Protein AF-A0A350BKG2-F1 (afdb_monomer_lite)

Structure (mmCIF, N/CA/C/O backbone):
data_AF-A0A350BKG2-F1
#
_entry.id   AF-A0A350BKG2-F1
#
loop_
_atom_site.group_PDB
_atom_site.id
_atom_site.type_symbol
_atom_site.label_atom_id
_atom_site.label_alt_id
_atom_site.label_comp_id
_atom_site.label_asym_id
_atom_site.label_entity_id
_atom_site.label_seq_id
_atom_site.pdbx_PDB_ins_code
_atom_site.Cartn_x
_atom_site.Cartn_y
_atom_site.Cartn_z
_atom_site.occupancy
_atom_site.B_iso_or_equiv
_atom_site.auth_seq_id
_atom_site.auth_comp_id
_atom_site.auth_asym_id
_atom_site.auth_atom_id
_atom_site.pdbx_PDB_model_num
ATOM 1 N N . MET A 1 1 ? -11.534 1.589 -16.540 1.00 66.06 1 MET A N 1
ATOM 2 C CA . MET A 1 1 ? -11.229 0.324 -17.250 1.00 66.06 1 MET A CA 1
ATOM 3 C C . MET A 1 1 ? -12.088 0.238 -18.499 1.00 66.06 1 MET A C 1
ATOM 5 O O . MET A 1 1 ? -13.299 0.325 -18.357 1.00 66.06 1 MET A O 1
ATOM 9 N N . GLU A 1 2 ? -11.493 0.145 -19.689 1.00 63.84 2 GLU A N 1
ATOM 10 C CA . GLU A 1 2 ? -12.223 -0.097 -20.944 1.00 63.84 2 GLU A CA 1
ATOM 11 C C . GLU A 1 2 ? -12.378 -1.603 -21.157 1.00 63.84 2 GLU A C 1
ATOM 13 O O . GLU A 1 2 ? -11.414 -2.336 -20.964 1.00 63.84 2 GLU A O 1
ATOM 18 N N . TRP A 1 3 ? -13.578 -2.064 -21.507 1.00 62.41 3 TRP A N 1
ATOM 19 C CA . TRP A 1 3 ? -13.847 -3.490 -21.694 1.00 62.41 3 TRP A CA 1
ATOM 20 C C . TRP A 1 3 ? -14.857 -3.728 -22.828 1.00 62.41 3 TRP A C 1
ATOM 22 O O . TRP A 1 3 ? -15.794 -2.959 -22.987 1.00 62.41 3 TRP A O 1
ATOM 32 N N . PRO A 1 4 ? -14.704 -4.751 -23.675 1.00 66.25 4 PRO A N 1
ATOM 33 C CA . PRO A 1 4 ? -13.412 -5.270 -24.120 1.00 66.25 4 PRO A CA 1
ATOM 34 C C . PRO A 1 4 ? -12.484 -4.133 -24.588 1.00 66.25 4 PRO A C 1
ATOM 36 O O . PRO A 1 4 ? -12.965 -3.063 -24.968 1.00 66.25 4 PRO A O 1
ATOM 39 N N . ILE A 1 5 ? -11.168 -4.354 -24.594 1.00 60.28 5 ILE A N 1
ATOM 40 C CA . ILE A 1 5 ? -10.201 -3.381 -25.133 1.00 60.28 5 ILE A CA 1
ATOM 41 C C . ILE A 1 5 ? -10.578 -2.988 -26.576 1.00 60.28 5 ILE A C 1
ATOM 43 O O . ILE A 1 5 ? -10.807 -3.847 -27.430 1.00 60.28 5 ILE A O 1
ATOM 47 N N . GLY A 1 6 ? -10.635 -1.684 -26.862 1.00 64.44 6 GLY A N 1
ATOM 48 C CA . GLY A 1 6 ? -10.991 -1.132 -28.172 1.00 64.44 6 GLY A CA 1
ATOM 49 C C . GLY A 1 6 ? -12.495 -0.923 -28.393 1.00 64.44 6 GLY A C 1
ATOM 50 O O . GLY A 1 6 ? -12.890 -0.500 -29.481 1.00 64.44 6 GLY A O 1
ATOM 51 N N . SER A 1 7 ? -13.341 -1.206 -27.396 1.00 78.69 7 SER A N 1
ATOM 52 C CA . SER A 1 7 ? -14.786 -0.951 -27.456 1.00 78.69 7 SER A CA 1
ATOM 53 C C . SER A 1 7 ? -15.149 0.532 -27.327 1.00 78.69 7 SER A C 1
ATOM 55 O O . SER A 1 7 ? -16.249 0.935 -27.710 1.00 78.69 7 SER A O 1
ATOM 57 N N . GLY A 1 8 ? -14.253 1.345 -26.765 1.00 78.69 8 GLY A N 1
ATOM 58 C CA . GLY A 1 8 ? -14.514 2.725 -26.366 1.00 78.69 8 GLY A CA 1
ATOM 59 C C . GLY A 1 8 ? -15.444 2.862 -25.155 1.00 78.69 8 GLY A C 1
ATOM 60 O O . GLY A 1 8 ? -15.894 3.969 -24.860 1.00 78.69 8 GLY A O 1
ATOM 61 N N . VAL A 1 9 ? -15.767 1.767 -24.457 1.00 74.31 9 VAL A N 1
ATOM 62 C CA . VAL A 1 9 ? -16.702 1.763 -23.325 1.00 74.31 9 VAL A CA 1
ATOM 63 C C . VAL A 1 9 ? -15.960 1.462 -22.023 1.00 74.31 9 VAL A C 1
ATOM 65 O O . VAL A 1 9 ? -15.337 0.414 -21.869 1.00 74.31 9 VAL A O 1
ATOM 68 N N . LEU A 1 10 ? -16.061 2.385 -21.062 1.00 74.69 10 LEU A N 1
ATOM 69 C CA . LEU A 1 10 ? -15.484 2.249 -19.725 1.00 74.69 10 LEU A CA 1
ATOM 70 C C . LEU A 1 10 ? -16.462 1.523 -18.784 1.00 74.69 10 LEU A C 1
ATOM 72 O O . LEU A 1 10 ? -17.559 2.016 -18.540 1.00 74.69 10 LEU A O 1
ATOM 76 N N . TYR A 1 11 ? -16.054 0.381 -18.228 1.00 70.19 11 TYR A N 1
ATOM 77 C CA . TYR A 1 11 ? -16.861 -0.472 -17.338 1.00 70.19 11 TYR A CA 1
ATOM 78 C C . TYR A 1 11 ? -16.508 -0.351 -15.850 1.00 70.19 11 TYR A C 1
ATOM 80 O O . TYR A 1 11 ? -17.186 -0.931 -15.008 1.00 70.19 11 TYR A O 1
ATOM 88 N N . GLY A 1 12 ? -15.475 0.416 -15.504 1.00 70.12 12 GLY A N 1
ATOM 89 C CA . GLY A 1 12 ? -15.058 0.616 -14.117 1.00 70.12 12 GLY A CA 1
ATOM 90 C C . GLY A 1 12 ? -14.517 2.019 -13.907 1.00 70.12 12 GLY A C 1
ATOM 91 O O . GLY A 1 12 ? -13.646 2.455 -14.672 1.00 70.12 12 GLY A O 1
ATOM 92 N N . PHE A 1 13 ? -15.049 2.700 -12.893 1.00 72.88 13 PHE A N 1
ATOM 93 C CA . PHE A 1 13 ? -14.591 4.008 -12.428 1.00 72.88 13 PHE A CA 1
ATOM 94 C C . PHE A 1 13 ? -13.882 3.864 -11.079 1.00 72.88 13 PHE A C 1
ATOM 96 O O . PHE A 1 13 ? -12.695 4.154 -10.992 1.00 72.88 13 PHE A O 1
ATOM 103 N N . GLU A 1 14 ? -14.567 3.320 -10.068 1.00 80.12 14 GLU A N 1
ATOM 104 C CA . GLU A 1 14 ? -14.041 3.180 -8.706 1.00 80.12 14 GLU A CA 1
ATOM 105 C C . GLU A 1 14 ? -14.420 1.821 -8.104 1.00 80.12 14 GLU A C 1
ATOM 107 O O . GLU A 1 14 ? -15.552 1.357 -8.248 1.00 80.12 14 GLU A O 1
ATOM 112 N N . TYR A 1 15 ? -13.464 1.205 -7.408 1.00 82.00 15 TYR A N 1
ATOM 113 C CA . TYR A 1 15 ? -13.661 0.003 -6.600 1.00 82.00 15 TYR A CA 1
ATOM 114 C C . TYR A 1 15 ? -13.228 0.330 -5.176 1.00 82.00 15 TYR A C 1
ATOM 116 O O . TYR A 1 15 ? -12.084 0.725 -4.957 1.00 82.00 15 TYR A O 1
ATOM 124 N N . ILE A 1 16 ? -14.144 0.194 -4.222 1.00 85.81 16 ILE A N 1
ATOM 125 C CA . ILE A 1 16 ? -13.910 0.564 -2.825 1.00 85.81 16 ILE A CA 1
ATOM 126 C C . ILE A 1 16 ? -13.854 -0.714 -2.003 1.00 85.81 16 ILE A C 1
ATOM 128 O O . ILE A 1 16 ? -14.761 -1.546 -2.075 1.00 85.81 16 ILE A O 1
ATOM 132 N N . TYR A 1 17 ? -12.792 -0.852 -1.218 1.00 91.19 17 TYR A N 1
ATOM 133 C CA . TYR A 1 17 ? -12.644 -1.926 -0.251 1.00 91.19 17 TYR A CA 1
ATOM 134 C C . TYR A 1 17 ? -12.965 -1.411 1.150 1.00 91.19 17 TYR A C 1
ATOM 136 O O . TYR A 1 17 ? -12.469 -0.357 1.553 1.00 91.19 17 TYR A O 1
ATOM 144 N N . TRP A 1 18 ? -13.772 -2.164 1.889 1.00 93.69 18 TRP A N 1
ATOM 145 C CA . TRP A 1 18 ? -14.120 -1.854 3.269 1.00 93.69 18 TRP A CA 1
ATOM 146 C C . TRP A 1 18 ? -14.022 -3.100 4.144 1.00 93.69 18 TRP A C 1
ATOM 148 O O . TRP A 1 18 ? -14.261 -4.218 3.683 1.00 93.69 18 TRP A O 1
ATOM 158 N N . VAL A 1 19 ? -13.689 -2.894 5.415 1.00 96.31 19 VAL A N 1
ATOM 159 C CA . VAL A 1 19 ? -13.731 -3.918 6.464 1.00 96.31 19 VAL A CA 1
ATOM 160 C C . VAL A 1 19 ? -14.580 -3.381 7.606 1.00 96.31 19 VAL A C 1
ATOM 162 O O . VAL A 1 19 ? -14.429 -2.226 7.989 1.00 96.31 19 VAL A O 1
ATOM 165 N N . ALA A 1 20 ? -15.479 -4.207 8.139 1.00 95.06 20 ALA A N 1
ATOM 166 C CA . ALA A 1 20 ? -16.263 -3.873 9.322 1.00 95.06 20 ALA A CA 1
ATOM 167 C C . ALA A 1 20 ? -15.838 -4.741 10.510 1.00 95.06 20 ALA A C 1
ATOM 169 O O . ALA A 1 20 ? -15.660 -5.952 10.367 1.00 95.06 20 ALA A O 1
ATOM 170 N N . SER A 1 21 ? -15.738 -4.113 11.675 1.00 94.94 21 SER A N 1
ATOM 171 C CA . SER A 1 21 ? -15.343 -4.722 12.942 1.00 94.94 21 SER A CA 1
ATOM 172 C C . SER A 1 21 ? -16.403 -4.440 14.002 1.00 94.94 21 SER A C 1
ATOM 174 O O . SER A 1 21 ? -16.913 -3.325 14.084 1.00 94.94 21 SER A O 1
ATOM 176 N N . GLU A 1 22 ? -16.720 -5.428 14.836 1.00 96.31 22 GLU A N 1
ATOM 177 C CA . GLU A 1 22 ? -17.526 -5.249 16.049 1.00 96.31 22 GLU A CA 1
ATOM 178 C C . GLU A 1 22 ? -16.581 -5.257 17.252 1.00 96.31 22 GLU A C 1
ATOM 180 O O . GLU A 1 22 ? -15.798 -6.194 17.421 1.00 96.31 22 GLU A O 1
ATOM 185 N N . VAL A 1 23 ? -16.629 -4.210 18.075 1.00 94.75 23 VAL A N 1
ATOM 186 C CA . VAL A 1 23 ? -15.786 -4.087 19.270 1.00 94.75 23 VAL A CA 1
ATOM 187 C C . VAL A 1 23 ? -16.624 -3.696 20.481 1.00 94.75 23 VAL A C 1
ATOM 189 O O . VAL A 1 23 ? -17.635 -2.999 20.369 1.00 94.75 23 VAL A O 1
ATOM 192 N N . VAL A 1 24 ? -16.194 -4.151 21.657 1.00 94.31 24 VAL A N 1
ATOM 193 C CA . VAL A 1 24 ? -16.812 -3.808 22.940 1.00 94.31 24 VAL A CA 1
ATOM 194 C C . VAL A 1 24 ? -15.937 -2.773 23.632 1.00 94.31 24 VAL A C 1
ATOM 196 O O . VAL A 1 24 ? -14.745 -2.998 23.837 1.00 94.31 24 VAL A O 1
ATOM 199 N N . LEU A 1 25 ? -16.531 -1.634 23.966 1.00 92.06 25 LEU A N 1
ATOM 200 C CA . LEU A 1 25 ? -15.877 -0.541 24.671 1.00 92.06 25 LEU A CA 1
ATOM 201 C C . LEU A 1 25 ? -15.718 -0.853 26.167 1.00 92.06 25 LEU A C 1
ATOM 203 O O . LEU A 1 25 ? -16.416 -1.701 26.723 1.00 92.06 25 LEU A O 1
ATOM 207 N N . ASP A 1 26 ? -14.867 -0.088 26.853 1.00 88.69 26 ASP A N 1
ATOM 208 C CA . ASP A 1 26 ? -14.623 -0.234 28.298 1.00 88.69 26 ASP A CA 1
ATOM 209 C C . ASP A 1 26 ? -15.885 -0.053 29.158 1.00 88.69 26 ASP A C 1
ATOM 211 O O . ASP A 1 26 ? -15.980 -0.579 30.268 1.00 88.69 26 ASP A O 1
ATOM 215 N N . ASN A 1 27 ? -16.872 0.694 28.656 1.00 92.00 27 ASN A N 1
ATOM 216 C CA . ASN A 1 27 ? -18.158 0.898 29.320 1.00 92.00 27 ASN A CA 1
ATOM 217 C C . ASN A 1 27 ? -19.171 -0.241 29.063 1.00 92.00 27 ASN A C 1
ATOM 219 O O . ASN A 1 27 ? -20.273 -0.197 29.608 1.00 92.00 27 ASN A O 1
ATOM 223 N N . GLY A 1 28 ? -18.802 -1.252 28.268 1.00 95.44 28 GLY A N 1
ATOM 224 C CA . GLY A 1 28 ? -19.640 -2.390 27.888 1.00 95.44 28 GLY A CA 1
ATOM 225 C C . GLY A 1 28 ? -20.492 -2.177 26.633 1.00 95.44 28 GLY A C 1
ATOM 226 O O . GLY A 1 28 ? -21.165 -3.118 26.210 1.00 95.44 28 GLY A O 1
ATOM 227 N N . ASP A 1 29 ? -20.469 -0.988 26.026 1.00 95.94 29 ASP A N 1
ATOM 228 C CA . ASP A 1 29 ? -21.201 -0.723 24.788 1.00 95.94 29 ASP A CA 1
ATOM 229 C C . ASP A 1 29 ? -20.541 -1.432 23.602 1.00 95.94 29 ASP A C 1
ATOM 231 O O . ASP A 1 29 ? -19.318 -1.519 23.499 1.00 95.94 29 ASP A O 1
ATOM 235 N N . THR A 1 30 ? -21.359 -1.920 22.673 1.00 96.81 30 THR A N 1
ATOM 236 C CA . THR A 1 30 ? -20.888 -2.475 21.400 1.00 96.81 30 THR A CA 1
ATOM 237 C C . THR A 1 30 ? -20.911 -1.394 20.330 1.00 96.81 30 THR A C 1
ATOM 239 O O . THR A 1 30 ? -21.945 -0.758 20.113 1.00 96.81 30 THR A O 1
ATOM 242 N N . VAL A 1 31 ? -19.793 -1.211 19.632 1.00 95.88 31 VAL A N 1
ATOM 243 C CA . VAL A 1 31 ? -19.692 -0.313 18.478 1.00 95.88 31 VAL A CA 1
ATOM 244 C C . VAL A 1 31 ? -19.222 -1.077 17.247 1.00 95.88 31 VAL A C 1
ATOM 246 O O . VAL A 1 31 ? -18.469 -2.045 17.343 1.00 95.88 31 VAL A O 1
ATOM 249 N N . HIS A 1 32 ? -19.691 -0.631 16.086 1.00 96.38 32 HIS A N 1
ATOM 250 C CA . HIS A 1 32 ? -19.306 -1.179 14.793 1.00 96.38 32 HIS A CA 1
ATOM 251 C C . HIS A 1 32 ? -18.445 -0.145 14.081 1.00 96.38 32 HIS A C 1
ATOM 253 O O . HIS A 1 32 ? -18.913 0.962 13.822 1.00 96.38 32 HIS A O 1
ATOM 259 N N . ILE A 1 33 ? -17.202 -0.507 13.794 1.00 95.25 33 ILE A N 1
ATOM 260 C CA . ILE A 1 33 ? -16.229 0.347 13.117 1.00 95.25 33 ILE A CA 1
ATOM 261 C C . ILE A 1 33 ? -16.145 -0.121 11.672 1.00 95.25 33 ILE A C 1
ATOM 263 O O . ILE A 1 33 ? -15.942 -1.310 11.427 1.00 95.25 33 ILE A O 1
ATOM 267 N N . ILE A 1 34 ? -16.308 0.797 10.724 1.00 93.62 34 ILE A N 1
ATOM 268 C CA . ILE A 1 34 ? -16.102 0.527 9.302 1.00 93.62 34 ILE A CA 1
ATOM 269 C C . ILE A 1 34 ? -14.850 1.283 8.875 1.00 93.62 34 ILE A C 1
ATOM 271 O O . ILE A 1 34 ? -14.761 2.493 9.049 1.00 93.62 34 ILE A O 1
ATOM 275 N N . SER A 1 35 ? -13.890 0.547 8.331 1.00 94.00 35 SER A N 1
ATOM 276 C CA . SER A 1 35 ? -12.692 1.104 7.717 1.00 94.00 35 SER A CA 1
ATOM 277 C C . SER A 1 35 ? -12.862 1.004 6.210 1.00 94.00 35 SER A C 1
ATOM 279 O O . SER A 1 35 ? -12.846 -0.088 5.636 1.00 94.00 35 SER A O 1
ATOM 281 N N . ASP A 1 36 ? -13.080 2.144 5.572 1.00 91.38 36 ASP A N 1
ATOM 282 C CA . ASP A 1 36 ? -13.176 2.304 4.129 1.00 91.38 36 ASP A CA 1
ATOM 283 C C . ASP A 1 36 ? -12.450 3.584 3.697 1.00 91.38 36 ASP A C 1
ATOM 285 O O . ASP A 1 36 ? -11.805 4.263 4.495 1.00 91.38 36 ASP A O 1
ATOM 289 N N . ARG A 1 37 ? -12.481 3.888 2.399 1.00 85.81 37 ARG A N 1
ATOM 290 C CA . ARG A 1 37 ? -12.116 5.220 1.914 1.00 85.81 37 ARG A CA 1
ATOM 291 C C . ARG A 1 37 ? -12.734 5.470 0.551 1.00 85.81 37 ARG A C 1
ATOM 293 O O . ARG A 1 37 ? -12.350 4.838 -0.433 1.00 85.81 37 ARG A O 1
ATOM 300 N N . TYR A 1 38 ? -13.640 6.441 0.487 1.00 80.38 38 TYR A N 1
ATOM 301 C CA . TYR A 1 38 ? -14.203 6.937 -0.763 1.00 80.38 38 TYR A CA 1
ATOM 302 C C . TYR A 1 38 ? -13.912 8.425 -0.965 1.00 80.38 38 TYR A C 1
ATOM 304 O O . TYR A 1 38 ? -14.272 9.256 -0.136 1.00 80.38 38 TYR A O 1
ATOM 312 N N . SER A 1 39 ? -13.282 8.787 -2.084 1.00 69.00 39 SER A N 1
ATOM 313 C CA . SER A 1 39 ? -12.896 10.174 -2.382 1.00 69.00 39 SER A CA 1
ATOM 314 C C . SER A 1 39 ? -13.926 10.955 -3.209 1.00 69.00 39 SER A C 1
ATOM 316 O O . SER A 1 39 ? -13.829 12.179 -3.280 1.00 69.00 39 SER A O 1
ATOM 318 N N . GLY A 1 40 ? -14.926 10.294 -3.807 1.00 70.62 40 GLY A N 1
ATOM 319 C CA . GLY A 1 40 ? -15.960 10.951 -4.622 1.00 70.62 40 GLY A CA 1
ATOM 320 C C . GLY A 1 40 ? -17.127 11.563 -3.829 1.00 70.62 40 GLY A C 1
ATOM 321 O O . GLY A 1 40 ? -17.994 12.219 -4.409 1.00 70.62 40 GLY A O 1
ATOM 322 N N . GLY A 1 41 ? -17.178 11.345 -2.510 1.00 72.94 41 GLY A N 1
ATOM 323 C CA . GLY A 1 41 ? -18.253 11.784 -1.617 1.00 72.94 41 GLY A CA 1
ATOM 324 C C . GLY A 1 41 ? -17.881 12.964 -0.716 1.00 72.94 41 GLY A C 1
ATOM 325 O O . GLY A 1 41 ? -16.905 13.681 -0.934 1.00 72.94 41 GLY A O 1
ATOM 326 N N . ARG A 1 42 ? -18.678 13.177 0.340 1.00 78.69 42 ARG A N 1
ATOM 327 C CA . ARG A 1 42 ? -18.246 14.049 1.441 1.00 78.69 42 ARG A CA 1
ATOM 328 C C . ARG A 1 42 ? -17.048 13.388 2.114 1.00 78.69 42 ARG A C 1
ATOM 330 O O . ARG A 1 42 ? -17.110 12.201 2.398 1.00 78.69 42 ARG A O 1
ATOM 337 N N . ALA A 1 43 ? -15.994 14.165 2.349 1.00 81.56 43 ALA A N 1
ATOM 338 C CA . ALA A 1 43 ? -14.808 13.674 3.037 1.00 81.56 43 ALA A CA 1
ATOM 339 C C . ALA A 1 43 ? -15.189 13.173 4.435 1.00 81.56 43 ALA A C 1
ATOM 341 O O . ALA A 1 43 ? -15.828 13.924 5.180 1.00 81.56 43 ALA A O 1
ATOM 342 N N . ASP A 1 44 ? -14.784 11.947 4.750 1.00 89.06 44 ASP A N 1
ATOM 343 C CA . ASP A 1 44 ? -14.931 11.362 6.075 1.00 89.06 44 ASP A CA 1
ATOM 344 C C . ASP A 1 44 ? -13.734 11.777 6.940 1.00 89.06 44 ASP A C 1
ATOM 346 O O . ASP A 1 44 ? -12.603 11.329 6.742 1.00 89.06 44 ASP A O 1
ATOM 350 N N . VAL A 1 45 ? -13.944 12.814 7.751 1.00 92.75 45 VAL A N 1
ATOM 351 C CA . VAL A 1 45 ? -12.891 13.590 8.425 1.00 92.75 45 VAL A CA 1
ATOM 352 C C . VAL A 1 45 ? -13.441 14.217 9.713 1.00 92.75 45 VAL A C 1
ATOM 354 O O . VAL A 1 45 ? -14.630 14.563 9.760 1.00 92.75 45 VAL A O 1
ATOM 357 N N . PRO A 1 46 ? -12.591 14.510 10.716 1.00 92.88 46 PRO A N 1
ATOM 358 C CA . PRO A 1 46 ? -13.004 15.263 11.892 1.00 92.88 46 PRO A CA 1
ATOM 359 C C . PRO A 1 46 ? -13.435 16.696 11.539 1.00 92.88 46 PRO A C 1
ATOM 361 O O . PRO A 1 46 ? -13.041 17.242 10.501 1.00 92.88 46 PRO A O 1
ATOM 364 N N . PRO A 1 47 ? -14.175 17.386 12.432 1.00 93.06 47 PRO A N 1
ATOM 365 C CA . PRO A 1 47 ? -14.550 18.790 12.243 1.00 93.06 47 PRO A CA 1
ATOM 366 C C . PRO A 1 47 ? -13.364 19.735 11.988 1.00 93.06 47 PRO A C 1
ATOM 368 O O . PRO A 1 47 ? -13.522 20.732 11.284 1.00 93.06 47 PRO A O 1
ATOM 371 N N . SER A 1 48 ? -12.184 19.427 12.541 1.00 94.12 48 SER A N 1
ATOM 372 C CA . SER A 1 48 ? -10.932 20.161 12.302 1.00 94.12 48 SER A CA 1
ATOM 373 C C . SER A 1 48 ? -10.358 19.944 10.899 1.00 94.12 48 SER A C 1
ATOM 375 O O . SER A 1 48 ? -9.668 20.827 10.393 1.00 94.12 48 SER A O 1
ATOM 377 N N . ARG A 1 49 ? -10.684 18.813 10.254 1.00 91.88 49 ARG A N 1
ATOM 378 C CA . ARG A 1 49 ? -10.223 18.402 8.917 1.00 91.88 49 ARG A CA 1
ATOM 379 C C . ARG A 1 49 ? -8.699 18.268 8.790 1.00 91.88 49 ARG A C 1
ATOM 381 O O . ARG A 1 49 ? -8.151 18.531 7.722 1.00 91.88 49 ARG A O 1
ATOM 388 N N . ASP A 1 50 ? -8.021 17.903 9.873 1.00 93.44 50 ASP A N 1
ATOM 389 C CA . ASP A 1 50 ? -6.560 17.738 9.924 1.00 93.44 50 ASP A CA 1
ATOM 390 C C . ASP A 1 50 ? -6.075 16.343 9.482 1.00 93.44 50 ASP A C 1
ATOM 392 O O . ASP A 1 50 ? -4.910 16.197 9.116 1.00 93.44 50 ASP A O 1
ATOM 396 N N . HIS A 1 51 ? -6.953 15.340 9.455 1.00 93.00 51 HIS A N 1
ATOM 397 C CA . HIS A 1 51 ? -6.693 13.996 8.933 1.00 93.00 51 HIS A CA 1
ATOM 398 C C . HIS A 1 51 ? -7.971 13.374 8.348 1.00 93.00 51 HIS A C 1
ATOM 400 O O . HIS A 1 51 ? -9.005 14.041 8.305 1.00 93.00 51 HIS A O 1
ATOM 406 N N . ASN A 1 52 ? -7.905 12.131 7.860 1.00 91.62 52 ASN A N 1
ATOM 407 C CA . ASN A 1 52 ? -9.077 11.398 7.369 1.00 91.62 52 ASN A CA 1
ATOM 408 C C . ASN A 1 52 ? -9.427 10.231 8.282 1.00 91.62 52 ASN A C 1
ATOM 410 O O . ASN A 1 52 ? -8.543 9.618 8.878 1.00 91.62 52 ASN A O 1
ATOM 414 N N . TRP A 1 53 ? -10.708 9.894 8.327 1.00 93.38 53 TRP A N 1
ATOM 415 C CA . TRP A 1 53 ? -11.203 8.657 8.906 1.00 93.38 53 TRP A CA 1
ATOM 416 C C . TRP A 1 53 ? -11.324 7.632 7.784 1.00 93.38 53 TRP A C 1
ATOM 418 O O . TRP A 1 53 ? -12.144 7.774 6.885 1.00 93.38 53 TRP A O 1
ATOM 428 N N . GLY A 1 54 ? -10.406 6.667 7.757 1.00 92.19 54 GLY A N 1
ATOM 429 C CA . GLY A 1 54 ? -10.376 5.649 6.713 1.00 92.19 54 GLY A CA 1
ATOM 430 C C . GLY A 1 54 ? -8.997 5.041 6.501 1.00 92.19 54 GLY A C 1
ATOM 431 O O . GLY A 1 54 ? -8.098 5.204 7.326 1.00 92.19 54 GLY A O 1
ATOM 432 N N . TRP A 1 55 ? -8.834 4.348 5.374 1.00 94.25 55 TRP A N 1
ATOM 433 C CA . TRP A 1 55 ? -7.555 3.747 4.991 1.00 94.25 55 TRP A CA 1
ATOM 434 C C . TRP A 1 55 ? -6.479 4.800 4.723 1.00 94.25 55 TRP A C 1
ATOM 436 O O . TRP A 1 55 ? -6.638 5.640 3.836 1.00 94.25 55 TRP A O 1
ATOM 446 N N . GLU A 1 56 ? -5.348 4.707 5.409 1.00 93.00 56 GLU A N 1
ATOM 447 C CA . GLU A 1 56 ? -4.152 5.503 5.153 1.00 93.00 56 GLU A CA 1
ATOM 448 C C . GLU A 1 56 ? -3.020 4.622 4.610 1.00 93.00 56 GLU A C 1
ATOM 450 O O . GLU A 1 56 ? -2.853 3.478 5.040 1.00 93.00 56 GLU A O 1
ATOM 455 N N . PRO A 1 57 ? -2.218 5.121 3.654 1.00 92.62 57 PRO A N 1
ATOM 456 C CA . PRO A 1 57 ? -1.105 4.359 3.111 1.00 92.62 57 PRO A CA 1
ATOM 457 C C . PRO A 1 57 ? -0.059 4.104 4.196 1.00 92.62 57 PRO A C 1
ATOM 459 O O . PRO A 1 57 ? 0.315 4.997 4.963 1.00 92.62 57 PRO A O 1
ATOM 462 N N . LYS A 1 58 ? 0.461 2.882 4.258 1.00 93.38 58 LYS A N 1
ATOM 463 C CA . LYS A 1 58 ? 1.535 2.538 5.181 1.00 93.38 58 LYS A CA 1
ATOM 464 C C . LYS A 1 58 ? 2.879 3.034 4.644 1.00 93.38 58 LYS A C 1
ATOM 466 O O . LYS A 1 58 ? 3.234 2.797 3.491 1.00 93.38 58 LYS A O 1
ATOM 471 N N . GLU A 1 59 ? 3.626 3.717 5.507 1.00 90.69 59 GLU A N 1
ATOM 472 C CA . GLU A 1 59 ? 4.972 4.213 5.212 1.00 90.69 59 GLU A CA 1
ATOM 473 C C . GLU A 1 59 ? 5.910 3.067 4.793 1.00 90.69 59 GLU A C 1
ATOM 475 O O . GLU A 1 59 ? 5.759 1.929 5.245 1.00 90.69 59 GLU A O 1
ATOM 480 N N . GLY A 1 60 ? 6.870 3.357 3.912 1.00 91.25 60 GLY A N 1
ATOM 481 C CA . GLY A 1 60 ? 7.838 2.381 3.405 1.00 91.25 60 GLY A CA 1
ATOM 482 C C . GLY A 1 60 ? 7.397 1.630 2.146 1.00 91.25 60 GLY A C 1
ATOM 483 O O . GLY A 1 60 ? 8.244 1.072 1.458 1.00 91.25 60 GLY A O 1
ATOM 484 N N . TYR A 1 61 ? 6.104 1.623 1.808 1.00 91.50 61 TYR A N 1
ATOM 485 C CA . TYR A 1 61 ? 5.576 0.932 0.616 1.00 91.50 61 TYR A CA 1
ATOM 486 C C . TYR A 1 61 ? 5.410 1.839 -0.607 1.00 91.50 61 TYR A C 1
ATOM 488 O O . TYR A 1 61 ? 5.123 1.365 -1.703 1.00 91.50 61 TYR A O 1
ATOM 496 N N . PHE A 1 62 ? 5.581 3.143 -0.416 1.00 85.81 62 PHE A N 1
ATOM 497 C CA . PHE A 1 62 ? 5.458 4.166 -1.440 1.00 85.81 62 PHE A CA 1
ATOM 498 C C . PHE A 1 62 ? 6.695 5.054 -1.367 1.00 85.81 62 PHE A C 1
ATOM 500 O O . PHE A 1 62 ? 6.987 5.616 -0.312 1.00 85.81 62 PHE A O 1
ATOM 507 N N . ASN A 1 63 ? 7.423 5.171 -2.478 1.00 90.12 63 ASN A N 1
ATOM 508 C CA . ASN A 1 63 ? 8.498 6.148 -2.610 1.00 90.12 63 ASN A CA 1
ATOM 509 C C . ASN A 1 63 ? 7.890 7.556 -2.626 1.00 90.12 63 ASN A C 1
ATOM 511 O O . ASN A 1 63 ? 7.419 8.012 -3.663 1.00 90.12 63 ASN A O 1
ATOM 515 N N . ASP A 1 64 ? 7.876 8.225 -1.477 1.00 84.50 64 ASP A N 1
ATOM 516 C CA . ASP A 1 64 ? 7.419 9.611 -1.329 1.00 84.50 64 ASP A CA 1
ATOM 517 C C . ASP A 1 64 ? 8.570 10.622 -1.416 1.00 84.50 64 ASP A C 1
ATOM 519 O O . ASP A 1 64 ? 8.345 11.831 -1.328 1.00 84.50 64 ASP A O 1
ATOM 523 N N . ASN A 1 65 ? 9.809 10.130 -1.542 1.00 80.19 65 ASN A N 1
ATOM 524 C CA . ASN A 1 65 ? 11.033 10.920 -1.513 1.00 80.19 65 ASN A CA 1
ATOM 525 C C . ASN A 1 65 ? 11.160 11.832 -0.270 1.00 80.19 65 ASN A C 1
ATOM 527 O O . ASN A 1 65 ? 11.848 12.857 -0.296 1.00 80.19 65 ASN A O 1
ATOM 531 N N . SER A 1 66 ? 10.489 11.468 0.822 1.00 83.56 66 SER A N 1
ATOM 532 C CA . SER A 1 66 ? 10.524 12.187 2.094 1.00 83.56 66 SER A CA 1
ATOM 533 C C . SER A 1 66 ? 10.847 11.224 3.233 1.00 83.56 66 SER A C 1
ATOM 535 O O . SER A 1 66 ? 11.921 11.308 3.828 1.00 83.56 66 SER A O 1
ATOM 537 N N . SER A 1 67 ? 9.967 10.256 3.465 1.00 83.12 67 SER A N 1
ATOM 538 C CA . SER A 1 67 ? 10.087 9.203 4.466 1.00 83.12 67 SER A CA 1
ATOM 539 C C . SER A 1 67 ? 10.745 7.954 3.886 1.00 83.12 67 SER A C 1
ATOM 541 O O . SER A 1 67 ? 11.525 7.275 4.549 1.00 83.12 67 SER A O 1
ATOM 543 N N . THR A 1 68 ? 10.485 7.688 2.609 1.00 87.88 68 THR A N 1
ATOM 544 C CA . THR A 1 68 ? 10.909 6.499 1.884 1.00 87.88 68 THR A CA 1
ATOM 545 C C . THR A 1 68 ? 11.625 6.937 0.612 1.00 87.88 68 THR A C 1
ATOM 547 O O . THR A 1 68 ? 11.022 7.493 -0.305 1.00 87.88 68 THR A O 1
ATOM 550 N N . ARG A 1 69 ? 12.940 6.703 0.555 1.00 91.25 69 ARG A N 1
ATOM 551 C CA . ARG A 1 69 ? 13.759 6.962 -0.640 1.00 91.25 69 ARG A CA 1
ATOM 552 C C . ARG A 1 69 ? 13.423 5.937 -1.729 1.00 91.25 69 ARG A C 1
ATOM 554 O O . ARG A 1 69 ? 13.124 4.790 -1.407 1.00 91.25 69 ARG A O 1
ATOM 561 N N . GLY A 1 70 ? 13.533 6.328 -2.996 1.00 92.00 70 GLY A N 1
ATOM 562 C CA . GLY A 1 70 ? 13.466 5.414 -4.138 1.00 92.00 70 GLY A CA 1
ATOM 563 C C . GLY A 1 70 ? 14.751 4.625 -4.393 1.00 92.00 70 GLY A C 1
ATOM 564 O O . GLY A 1 70 ? 15.757 4.788 -3.700 1.00 92.00 70 GLY A O 1
ATOM 565 N N . ILE A 1 71 ? 14.705 3.783 -5.421 1.00 93.19 71 ILE A N 1
ATOM 566 C CA . ILE A 1 71 ? 15.812 2.937 -5.891 1.00 93.19 71 ILE A CA 1
ATOM 567 C C . ILE A 1 71 ? 17.098 3.737 -6.160 1.00 93.19 71 ILE A C 1
ATOM 569 O O . ILE A 1 71 ? 17.041 4.837 -6.708 1.00 93.19 71 ILE A O 1
ATOM 573 N N . ASP A 1 72 ? 18.241 3.145 -5.797 1.00 93.94 72 ASP A N 1
ATOM 574 C CA . ASP A 1 72 ? 19.583 3.513 -6.270 1.00 93.94 72 ASP A CA 1
ATOM 575 C C . ASP A 1 72 ? 20.059 2.407 -7.213 1.00 93.94 72 ASP A C 1
ATOM 577 O O . ASP A 1 72 ? 20.103 1.235 -6.820 1.00 93.94 72 ASP A O 1
ATOM 581 N N . GLU A 1 73 ? 20.366 2.764 -8.454 1.00 95.00 73 GLU A N 1
ATOM 582 C CA . GLU A 1 73 ? 20.814 1.806 -9.459 1.00 95.00 73 GLU A CA 1
ATOM 583 C C . GLU A 1 73 ? 22.251 1.341 -9.214 1.00 95.00 73 GLU A C 1
ATOM 585 O O . GLU A 1 73 ? 22.568 0.219 -9.577 1.00 95.00 73 GLU A O 1
ATOM 590 N N . ASP A 1 74 ? 23.095 2.112 -8.516 1.00 94.31 74 ASP A N 1
ATOM 591 C CA . ASP A 1 74 ? 24.468 1.686 -8.202 1.00 94.31 74 ASP A CA 1
ATOM 592 C C . ASP A 1 74 ? 24.470 0.740 -6.996 1.00 94.31 74 ASP A C 1
ATOM 594 O O . ASP A 1 74 ? 24.745 1.128 -5.852 1.00 94.31 74 ASP A O 1
ATOM 598 N N . VAL A 1 75 ? 24.124 -0.520 -7.243 1.00 90.69 75 VAL A N 1
ATOM 599 C CA . VAL A 1 75 ? 23.927 -1.520 -6.190 1.00 90.69 75 VAL A CA 1
ATOM 600 C C . VAL A 1 75 ? 25.244 -1.837 -5.485 1.00 90.69 75 VAL A C 1
ATOM 602 O O . VAL A 1 75 ? 25.245 -2.159 -4.291 1.00 90.69 75 VAL A O 1
ATOM 605 N N . ASN A 1 76 ? 26.367 -1.755 -6.202 1.00 91.69 76 ASN A N 1
ATOM 606 C CA . ASN A 1 76 ? 27.685 -2.120 -5.685 1.00 91.69 76 ASN A CA 1
ATOM 607 C C . ASN A 1 76 ? 28.564 -0.920 -5.264 1.00 91.69 76 ASN A C 1
ATOM 609 O O . ASN A 1 76 ? 29.602 -1.123 -4.627 1.00 91.69 76 ASN A O 1
ATOM 613 N N . GLY A 1 77 ? 28.141 0.312 -5.544 1.00 94.06 77 GLY A N 1
ATOM 614 C CA . GLY A 1 77 ? 28.816 1.539 -5.125 1.00 94.06 77 GLY A CA 1
ATOM 615 C C . GLY A 1 77 ? 30.012 1.947 -5.993 1.00 94.06 77 GLY A C 1
ATOM 616 O O . GLY A 1 77 ? 30.838 2.740 -5.529 1.00 94.06 77 GLY A O 1
ATOM 617 N N . ASN A 1 78 ? 30.168 1.402 -7.204 1.00 95.94 78 ASN A N 1
ATOM 618 C CA . ASN A 1 78 ? 31.321 1.669 -8.073 1.00 95.94 78 ASN A CA 1
ATOM 619 C C . ASN A 1 78 ? 31.151 2.918 -8.962 1.00 95.94 78 ASN A C 1
ATOM 621 O O . ASN A 1 78 ? 32.128 3.393 -9.548 1.00 95.94 78 ASN A O 1
ATOM 625 N N . GLY A 1 79 ? 29.938 3.472 -9.039 1.00 95.81 79 GLY A N 1
ATOM 626 C CA . GLY A 1 79 ? 29.599 4.626 -9.869 1.00 95.81 79 GLY A CA 1
ATOM 627 C C . GLY A 1 79 ? 29.598 4.392 -11.373 1.00 95.81 79 GLY A C 1
ATOM 628 O O . GLY A 1 79 ? 29.725 5.358 -12.129 1.00 95.81 79 GLY A O 1
ATOM 629 N N . ILE A 1 80 ? 29.434 3.147 -11.796 1.00 95.62 80 ILE A N 1
ATOM 630 C CA . ILE A 1 80 ? 29.280 2.698 -13.176 1.00 95.62 80 ILE A CA 1
ATOM 631 C C . ILE A 1 80 ? 27.882 2.086 -13.296 1.00 95.62 80 ILE A C 1
ATOM 633 O O . ILE A 1 80 ? 27.381 1.542 -12.329 1.00 95.62 80 ILE A O 1
ATOM 637 N N . LEU A 1 81 ? 27.244 2.225 -14.461 1.00 96.12 81 LEU A N 1
ATOM 638 C CA . LEU A 1 81 ? 26.014 1.493 -14.763 1.00 96.12 81 LEU A CA 1
ATOM 639 C C . LEU A 1 81 ? 26.382 0.074 -15.200 1.00 96.12 81 LEU A C 1
ATOM 641 O O . LEU A 1 81 ? 26.856 -0.106 -16.327 1.00 96.12 81 LEU A O 1
ATOM 645 N N . ASP A 1 82 ? 26.202 -0.899 -14.316 1.00 94.69 82 ASP A N 1
ATOM 646 C CA . ASP A 1 82 ? 26.452 -2.309 -14.599 1.00 94.69 82 ASP A CA 1
ATOM 647 C C . ASP A 1 82 ? 25.219 -3.016 -15.198 1.00 94.69 82 ASP A C 1
ATOM 649 O O . ASP A 1 82 ? 24.078 -2.545 -15.148 1.00 94.69 82 ASP A O 1
ATOM 653 N N . ASP A 1 83 ? 25.441 -4.194 -15.788 1.00 92.44 83 ASP A N 1
ATOM 654 C CA . ASP A 1 83 ? 24.359 -5.016 -16.334 1.00 92.44 83 ASP A CA 1
ATOM 655 C C . ASP A 1 83 ? 23.344 -5.381 -15.233 1.00 92.44 83 ASP A C 1
ATOM 657 O O . ASP A 1 83 ? 23.668 -6.061 -14.257 1.00 92.44 83 ASP A O 1
ATOM 661 N N . GLY A 1 84 ? 22.087 -4.976 -15.429 1.00 88.19 84 GLY A N 1
ATOM 662 C CA . GLY A 1 84 ? 20.992 -5.210 -14.483 1.00 88.19 84 GLY A CA 1
ATOM 663 C C . GLY A 1 84 ? 20.773 -4.095 -13.457 1.00 88.19 84 GLY A C 1
ATOM 664 O O . GLY A 1 84 ? 19.857 -4.220 -12.646 1.00 88.19 84 GLY A O 1
ATOM 665 N N . GLU A 1 85 ? 21.568 -3.024 -13.500 1.00 93.38 85 GLU A N 1
ATOM 666 C CA . GLU A 1 85 ? 21.365 -1.824 -12.680 1.00 93.38 85 GLU A CA 1
ATOM 667 C C . GLU A 1 85 ? 20.401 -0.821 -13.324 1.00 93.38 85 GLU A C 1
ATOM 669 O O . GLU A 1 85 ? 19.678 -0.150 -12.598 1.00 93.38 85 GLU A O 1
ATOM 674 N N . ASP A 1 86 ? 20.320 -0.785 -14.660 1.00 94.12 86 ASP A N 1
ATOM 675 C CA . ASP A 1 86 ? 19.394 0.065 -15.431 1.00 94.12 86 ASP A CA 1
ATOM 676 C C . ASP A 1 86 ? 17.947 -0.445 -15.317 1.00 94.12 86 ASP A C 1
ATOM 678 O O . ASP A 1 86 ? 17.417 -1.101 -16.223 1.00 94.12 86 ASP A O 1
ATOM 682 N N . VAL A 1 87 ? 17.310 -0.221 -14.166 1.00 92.94 87 VAL A N 1
ATOM 683 C CA . VAL A 1 87 ? 15.983 -0.785 -13.885 1.00 92.94 87 VAL A CA 1
ATOM 684 C C . VAL A 1 87 ? 14.894 -0.101 -14.702 1.00 92.94 87 VAL A C 1
ATOM 686 O O . VAL A 1 87 ? 13.881 -0.733 -15.004 1.00 92.94 87 VAL A O 1
ATOM 689 N N . ASN A 1 88 ? 15.089 1.170 -15.065 1.00 92.81 88 ASN A N 1
ATOM 690 C CA . ASN A 1 88 ? 14.130 1.945 -15.852 1.00 92.81 88 ASN A CA 1
ATOM 691 C C . ASN A 1 88 ? 14.419 1.925 -17.371 1.00 92.81 88 ASN A C 1
ATOM 693 O O . ASN A 1 88 ? 13.589 2.390 -18.156 1.00 92.81 88 ASN A O 1
ATOM 697 N N . GLY A 1 89 ? 15.554 1.362 -17.796 1.00 93.56 89 GLY A N 1
ATOM 698 C CA . GLY A 1 89 ? 15.918 1.1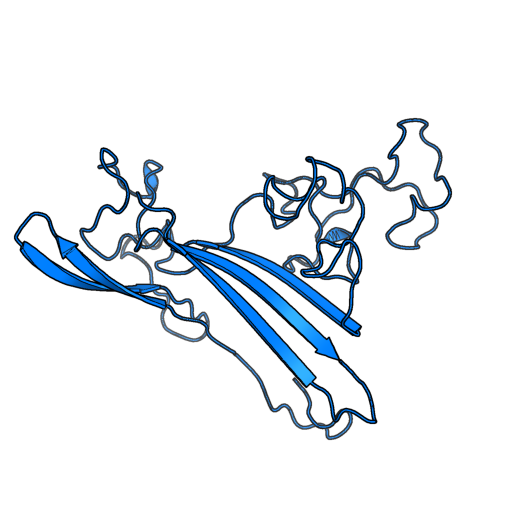67 -19.199 1.00 93.56 89 GLY A CA 1
ATOM 699 C C . GLY A 1 89 ? 16.328 2.447 -19.932 1.00 93.56 89 GLY A C 1
ATOM 700 O O . GLY A 1 89 ? 16.154 2.531 -21.153 1.00 93.56 89 GLY A O 1
ATOM 701 N N . ASN A 1 90 ? 16.807 3.471 -19.220 1.00 94.56 90 ASN A N 1
ATOM 702 C CA . ASN A 1 90 ? 17.151 4.770 -19.801 1.00 94.56 90 ASN A CA 1
ATOM 703 C C . ASN A 1 90 ? 18.636 4.898 -20.206 1.00 94.56 90 ASN A C 1
ATOM 705 O O . ASN A 1 90 ? 19.018 5.903 -20.825 1.00 94.56 90 ASN A O 1
ATOM 709 N N . GLY A 1 91 ? 19.463 3.897 -19.889 1.00 95.44 91 GLY A N 1
ATOM 710 C CA . GLY A 1 91 ? 20.890 3.851 -20.202 1.00 95.44 91 GLY A CA 1
ATOM 711 C C . GLY A 1 91 ? 21.762 4.821 -19.395 1.00 95.44 91 GLY A C 1
ATOM 712 O O . GLY A 1 91 ? 22.853 5.178 -19.852 1.00 95.44 91 GLY A O 1
ATOM 713 N N . LYS A 1 92 ? 21.299 5.299 -18.238 1.00 95.31 92 LYS A N 1
ATOM 714 C CA . LYS A 1 92 ? 22.025 6.190 -17.322 1.00 95.31 92 LYS A CA 1
ATOM 715 C C . LYS A 1 92 ? 21.961 5.628 -15.912 1.00 95.31 92 LYS A C 1
ATOM 717 O O . LYS A 1 92 ? 20.957 5.071 -15.526 1.00 95.31 92 LYS A O 1
ATOM 722 N N . LEU A 1 93 ? 23.032 5.840 -15.148 1.00 96.06 93 LEU A N 1
ATOM 723 C CA . LEU A 1 93 ? 23.060 5.488 -13.734 1.00 96.06 93 LEU A CA 1
ATOM 724 C C . LEU A 1 93 ? 22.273 6.505 -12.904 1.00 96.06 93 LEU A C 1
ATOM 726 O O . LEU A 1 93 ? 22.756 7.619 -12.666 1.00 96.06 93 LEU A O 1
ATOM 730 N N . ASP A 1 94 ? 21.107 6.101 -12.418 1.00 94.81 94 ASP A N 1
ATOM 731 C CA . ASP A 1 94 ? 20.269 6.889 -11.531 1.00 94.81 94 ASP A CA 1
ATOM 732 C C . ASP A 1 94 ? 20.507 6.516 -10.063 1.00 94.81 94 ASP A C 1
ATOM 734 O O . ASP A 1 94 ? 20.161 5.444 -9.572 1.00 94.81 94 ASP A O 1
ATOM 738 N N . ARG A 1 95 ? 21.064 7.458 -9.296 1.00 93.31 95 ARG A N 1
ATOM 739 C CA . ARG A 1 95 ? 21.283 7.260 -7.851 1.00 93.31 95 ARG A CA 1
ATOM 740 C C . ARG A 1 95 ? 19.999 7.263 -7.040 1.00 93.31 95 ARG A C 1
ATOM 742 O O . ARG A 1 95 ? 19.979 6.784 -5.910 1.00 93.31 95 ARG A O 1
ATOM 749 N N . ILE A 1 96 ? 18.964 7.914 -7.554 1.00 91.81 96 ILE A N 1
ATOM 750 C CA . ILE A 1 96 ? 17.651 7.999 -6.924 1.00 91.81 96 ILE A CA 1
ATOM 751 C C . ILE A 1 96 ? 16.618 8.063 -8.038 1.00 91.81 96 ILE A C 1
ATOM 753 O O . ILE A 1 96 ? 16.613 9.026 -8.807 1.00 91.81 96 ILE A O 1
ATOM 757 N N . LEU A 1 97 ? 15.713 7.090 -8.081 1.00 91.81 97 LEU A N 1
ATOM 758 C CA . LEU A 1 97 ? 14.492 7.201 -8.871 1.00 91.81 97 LEU A CA 1
ATOM 759 C C . LEU A 1 97 ? 13.409 7.923 -8.070 1.00 91.81 97 LEU A C 1
ATOM 761 O O . LEU A 1 97 ? 13.101 7.560 -6.935 1.00 91.81 97 LEU A O 1
ATOM 765 N N . TYR A 1 98 ? 12.834 8.966 -8.663 1.00 90.62 98 TYR A N 1
ATOM 766 C CA . TYR A 1 98 ? 11.821 9.800 -8.024 1.00 90.62 98 TYR A CA 1
ATOM 767 C C . TYR A 1 98 ? 10.425 9.435 -8.521 1.00 90.62 98 TYR A C 1
ATOM 769 O O . TYR A 1 98 ? 10.156 9.513 -9.720 1.00 90.62 98 TYR A O 1
ATOM 777 N N . ASN A 1 99 ? 9.512 9.134 -7.598 1.00 92.50 99 ASN A N 1
ATOM 778 C CA . ASN A 1 99 ? 8.105 8.899 -7.910 1.00 92.50 99 ASN A CA 1
ATOM 779 C C . ASN A 1 99 ? 7.368 10.208 -8.240 1.00 92.50 9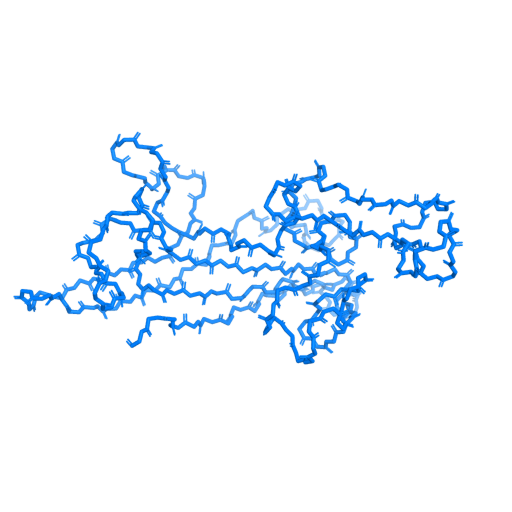9 ASN A C 1
ATOM 781 O O . ASN A 1 99 ? 6.587 10.739 -7.454 1.00 92.50 99 ASN A O 1
ATOM 785 N N . VAL A 1 100 ? 7.617 10.760 -9.423 1.00 89.31 100 VAL A N 1
ATOM 786 C CA . VAL A 1 100 ? 6.969 12.005 -9.869 1.00 89.31 100 VAL A CA 1
ATOM 787 C C . VAL A 1 100 ? 5.502 11.805 -10.260 1.00 89.31 100 VAL A C 1
ATOM 789 O O . VAL A 1 100 ? 4.745 12.773 -10.330 1.00 89.31 100 VAL A O 1
ATOM 792 N N . VAL A 1 101 ? 5.095 10.557 -10.507 1.00 89.12 101 VAL A N 1
ATOM 793 C CA . VAL A 1 101 ? 3.723 10.193 -10.883 1.00 89.12 101 VAL A CA 1
ATOM 794 C C . VAL A 1 101 ? 2.787 10.091 -9.677 1.00 89.12 101 VAL A C 1
ATOM 796 O O . VAL A 1 101 ? 1.574 10.166 -9.854 1.00 89.12 101 VAL A O 1
ATOM 799 N N . ASN A 1 102 ? 3.328 9.991 -8.455 1.00 89.50 102 ASN A N 1
ATOM 800 C CA . ASN A 1 102 ? 2.574 9.806 -7.208 1.00 89.50 102 ASN A CA 1
ATOM 801 C C . ASN A 1 102 ? 1.640 8.586 -7.246 1.00 89.50 102 ASN A C 1
ATOM 803 O O . ASN A 1 102 ? 0.532 8.614 -6.710 1.00 89.50 102 ASN A O 1
ATOM 807 N N . TYR A 1 103 ? 2.072 7.517 -7.912 1.00 92.38 103 TYR A N 1
ATOM 808 C CA . TYR A 1 103 ? 1.338 6.254 -7.956 1.00 92.38 103 TYR A CA 1
ATOM 809 C C . TYR A 1 103 ? 1.812 5.335 -6.827 1.00 92.38 103 TYR A C 1
ATOM 811 O O . TYR A 1 103 ? 2.979 5.436 -6.431 1.00 92.38 103 TYR A O 1
ATOM 819 N N . PRO A 1 104 ? 0.955 4.421 -6.322 1.00 92.88 104 PRO A N 1
ATOM 820 C CA . PRO A 1 104 ? 1.429 3.306 -5.503 1.00 92.88 104 PRO A CA 1
ATOM 821 C C . PRO A 1 104 ? 2.472 2.493 -6.281 1.00 92.88 104 PRO A C 1
ATOM 823 O O . PRO A 1 104 ? 2.680 2.719 -7.474 1.00 92.88 104 PRO A O 1
ATOM 826 N N . ALA A 1 105 ? 3.125 1.533 -5.631 1.00 95.94 105 ALA A N 1
ATOM 827 C CA . ALA A 1 105 ? 4.124 0.734 -6.320 1.00 95.94 105 ALA A CA 1
ATOM 828 C C . ALA A 1 105 ? 3.485 -0.008 -7.510 1.00 95.94 105 ALA A C 1
ATOM 830 O O . ALA A 1 105 ? 2.510 -0.739 -7.333 1.00 95.94 105 ALA A O 1
ATOM 831 N N . MET A 1 106 ? 4.030 0.190 -8.713 1.00 96.19 106 MET A N 1
ATOM 832 C CA . MET A 1 106 ? 3.563 -0.409 -9.966 1.00 96.19 106 MET A CA 1
ATOM 833 C C . MET A 1 106 ? 4.682 -1.230 -10.603 1.00 96.19 106 MET A C 1
ATOM 835 O O . MET A 1 106 ? 5.789 -0.730 -10.785 1.00 96.19 106 MET A O 1
ATOM 839 N N . SER A 1 107 ? 4.399 -2.454 -11.046 1.00 95.62 107 SER A N 1
ATOM 840 C CA . SER A 1 107 ? 5.418 -3.399 -11.542 1.00 95.62 107 SER A CA 1
ATOM 841 C C . SER A 1 107 ? 6.229 -2.952 -12.763 1.00 95.62 107 SER A C 1
ATOM 843 O O . SER A 1 107 ? 7.259 -3.549 -13.057 1.00 95.62 107 SER A O 1
ATOM 845 N N . HIS A 1 108 ? 5.764 -1.936 -13.485 1.00 93.00 108 HIS A N 1
ATOM 846 C CA . HIS A 1 108 ? 6.374 -1.408 -14.708 1.00 93.00 108 HIS A CA 1
ATOM 847 C C . HIS A 1 108 ? 6.973 -0.006 -14.516 1.00 93.00 108 HIS A C 1
ATOM 849 O O . HIS A 1 108 ? 7.482 0.559 -15.478 1.00 93.00 108 HIS A O 1
ATOM 855 N N . LEU A 1 109 ? 6.893 0.551 -13.300 1.00 94.81 109 LEU A N 1
ATOM 856 C CA . LEU A 1 109 ? 7.412 1.875 -12.947 1.00 94.81 109 LEU A CA 1
ATOM 857 C C . LEU A 1 109 ? 8.337 1.740 -11.728 1.00 94.81 109 LEU A C 1
ATOM 859 O O . LEU A 1 109 ? 7.884 1.949 -10.597 1.00 94.81 109 LEU A O 1
ATOM 863 N N . PRO A 1 110 ? 9.610 1.348 -11.909 1.00 94.44 110 PRO A N 1
ATOM 864 C CA . PRO A 1 110 ? 10.564 1.189 -10.811 1.00 94.44 110 PRO A CA 1
ATOM 865 C C . PRO A 1 110 ? 10.723 2.437 -9.938 1.00 94.44 110 PRO A C 1
ATOM 867 O O . PRO A 1 110 ? 10.996 2.331 -8.746 1.00 94.44 110 PRO A O 1
ATOM 870 N N . GLU A 1 111 ? 10.474 3.626 -10.485 1.00 93.88 111 GLU A N 1
ATOM 871 C CA . GLU A 1 111 ? 10.474 4.880 -9.737 1.00 93.88 111 GLU A CA 1
ATOM 872 C C . GLU A 1 111 ? 9.411 4.950 -8.635 1.00 93.88 111 GLU A C 1
ATOM 874 O O . GLU A 1 111 ? 9.540 5.751 -7.710 1.00 93.88 111 GLU A O 1
ATOM 879 N N . THR A 1 112 ? 8.381 4.105 -8.696 1.00 95.00 112 THR A N 1
ATOM 880 C CA . THR A 1 112 ? 7.348 3.998 -7.655 1.00 95.00 112 THR A CA 1
ATOM 881 C C . THR A 1 112 ? 7.755 3.079 -6.501 1.00 95.00 112 THR A C 1
ATOM 883 O O . THR A 1 112 ? 7.090 3.073 -5.464 1.00 95.00 112 THR A O 1
ATOM 886 N N . TRP A 1 113 ? 8.833 2.300 -6.651 1.00 95.31 113 TRP A N 1
ATOM 887 C CA . TRP A 1 113 ? 9.259 1.320 -5.652 1.00 95.31 113 TRP A CA 1
ATOM 888 C C . TRP A 1 113 ? 10.112 1.986 -4.567 1.00 95.31 113 TRP A C 1
ATOM 890 O O . TRP A 1 113 ? 10.888 2.905 -4.860 1.00 95.31 113 TRP A O 1
ATOM 900 N N . PRO A 1 114 ? 10.012 1.524 -3.312 1.00 94.94 114 PRO A N 1
ATOM 901 C CA . PRO A 1 114 ? 10.925 1.952 -2.263 1.00 94.94 114 PRO A CA 1
ATOM 902 C C . PRO A 1 114 ? 12.347 1.433 -2.523 1.00 94.94 114 PRO A C 1
ATOM 904 O O . PRO A 1 114 ? 12.545 0.448 -3.234 1.00 94.94 114 PRO A O 1
ATOM 907 N N . TYR A 1 115 ? 13.342 2.071 -1.903 1.00 92.75 115 TYR A N 1
ATOM 908 C CA . TYR A 1 115 ? 14.744 1.641 -1.942 1.00 92.75 115 TYR A CA 1
ATOM 909 C C . TYR A 1 115 ? 14.907 0.185 -1.487 1.00 92.75 115 TYR A C 1
ATOM 911 O O . TYR A 1 115 ? 15.539 -0.621 -2.163 1.00 92.75 115 TYR A O 1
ATOM 919 N N . ASP A 1 116 ? 14.289 -0.150 -0.354 1.00 92.56 116 ASP A N 1
ATOM 920 C CA . ASP A 1 116 ? 14.142 -1.513 0.136 1.00 92.56 116 ASP A CA 1
ATOM 921 C C . ASP A 1 116 ? 12.676 -1.746 0.485 1.00 92.56 116 ASP A C 1
ATOM 923 O O . ASP A 1 116 ? 12.041 -0.917 1.141 1.00 92.56 116 ASP A O 1
ATOM 927 N N . TRP A 1 117 ? 12.144 -2.897 0.080 1.00 95.06 117 TRP A N 1
ATOM 928 C CA . TRP A 1 117 ? 10.810 -3.303 0.500 1.00 95.06 117 TRP A CA 1
ATOM 929 C C . TRP A 1 117 ? 10.768 -3.505 2.021 1.00 95.06 117 TRP A C 1
ATOM 931 O O . TRP A 1 117 ? 11.713 -4.075 2.583 1.00 95.06 117 TRP A O 1
ATOM 941 N N . PRO A 1 118 ? 9.694 -3.068 2.706 1.00 94.75 118 PRO A N 1
ATOM 942 C CA . PRO A 1 118 ? 9.607 -3.171 4.158 1.00 94.75 118 PRO A CA 1
ATOM 943 C C . PRO A 1 118 ? 9.796 -4.598 4.677 1.00 94.75 118 PRO A C 1
ATOM 945 O O . PRO A 1 118 ? 9.391 -5.579 4.048 1.00 94.75 118 PRO A O 1
ATOM 948 N N . ILE A 1 119 ? 10.397 -4.722 5.861 1.00 93.44 119 ILE A N 1
ATOM 949 C CA . ILE A 1 119 ? 10.674 -6.020 6.487 1.00 93.44 119 ILE A CA 1
ATOM 950 C C . ILE A 1 119 ? 9.366 -6.795 6.681 1.00 93.44 119 ILE A C 1
ATOM 952 O O . ILE A 1 119 ? 8.404 -6.268 7.233 1.00 93.44 119 ILE A O 1
ATOM 956 N N . GLY A 1 120 ? 9.346 -8.060 6.254 1.00 90.75 120 GLY A N 1
ATOM 957 C CA . GLY A 1 120 ? 8.173 -8.932 6.362 1.00 90.75 120 GLY A CA 1
ATOM 958 C C . GLY A 1 120 ? 7.176 -8.821 5.204 1.00 90.75 120 GLY A C 1
ATOM 959 O O . GLY A 1 120 ? 6.296 -9.668 5.117 1.00 90.75 120 GLY A O 1
ATOM 960 N N . SER A 1 121 ? 7.348 -7.869 4.277 1.00 93.50 121 SER A N 1
ATOM 961 C CA . SER A 1 121 ? 6.521 -7.755 3.056 1.00 93.50 121 SER A CA 1
ATOM 962 C C . SER A 1 121 ? 6.771 -8.864 2.024 1.00 93.50 121 SER A C 1
ATOM 964 O O . SER A 1 121 ? 6.052 -8.989 1.034 1.00 93.50 121 SER A O 1
ATOM 966 N N . HIS A 1 122 ? 7.816 -9.667 2.230 1.00 93.50 122 HIS A N 1
ATOM 967 C CA . HIS A 1 122 ? 8.127 -10.853 1.445 1.00 93.50 122 HIS A CA 1
ATOM 968 C C . HIS A 1 122 ? 8.935 -11.860 2.274 1.00 93.50 122 HIS A C 1
ATOM 970 O O . HIS A 1 122 ? 9.598 -11.477 3.242 1.00 93.50 122 HIS A O 1
ATOM 976 N N . PRO A 1 123 ? 8.953 -13.151 1.889 1.00 91.56 123 PRO A N 1
ATOM 977 C CA . PRO A 1 123 ? 9.889 -14.105 2.471 1.00 91.56 123 PRO A CA 1
ATOM 978 C C . PRO A 1 123 ? 11.333 -13.714 2.129 1.00 91.56 123 PRO A C 1
ATOM 980 O O . PRO A 1 123 ? 11.620 -13.346 0.986 1.00 91.56 123 PRO A O 1
ATOM 983 N N . GLY A 1 124 ? 12.238 -13.825 3.102 1.00 91.25 124 GLY A N 1
ATOM 984 C CA . GLY A 1 124 ? 13.662 -13.525 2.934 1.00 91.25 124 GLY A CA 1
ATOM 985 C C . GLY A 1 124 ? 14.191 -12.527 3.960 1.00 91.25 124 GLY A C 1
ATOM 986 O O . GLY A 1 124 ? 13.571 -12.290 4.997 1.00 91.25 124 GLY A O 1
ATOM 987 N N . GLN A 1 125 ? 15.368 -11.983 3.671 1.00 93.00 125 GLN A N 1
ATOM 988 C CA . GLN A 1 125 ? 16.024 -10.930 4.436 1.00 93.00 125 GLN A CA 1
ATOM 989 C C . GLN A 1 125 ? 15.730 -9.545 3.835 1.00 93.00 125 GLN A C 1
ATOM 991 O O . GLN A 1 125 ? 15.409 -9.437 2.646 1.00 93.00 125 GLN A O 1
ATOM 996 N N . PRO A 1 126 ? 15.852 -8.468 4.634 1.00 90.81 126 PRO A N 1
ATOM 997 C CA . PRO A 1 126 ? 15.773 -7.105 4.119 1.00 90.81 126 PRO A CA 1
ATOM 998 C C . PRO A 1 126 ? 16.770 -6.892 2.971 1.00 90.81 126 PRO A C 1
ATOM 1000 O O . PRO A 1 126 ? 17.935 -7.271 3.083 1.00 90.81 126 PRO A O 1
ATOM 1003 N N . GLY A 1 127 ? 16.309 -6.293 1.873 1.00 90.44 127 GLY A N 1
ATOM 1004 C CA . GLY A 1 127 ? 17.125 -6.042 0.682 1.00 90.44 127 GLY A CA 1
ATOM 1005 C C . GLY A 1 127 ? 17.194 -7.192 -0.331 1.00 90.44 127 GLY A C 1
ATOM 1006 O O . GLY A 1 127 ? 17.652 -6.963 -1.447 1.00 90.44 127 GLY A O 1
ATOM 1007 N N . ASP A 1 128 ? 16.669 -8.392 -0.039 1.00 92.69 128 ASP A N 1
ATOM 1008 C CA . ASP A 1 128 ? 16.654 -9.511 -1.011 1.00 92.69 128 ASP A CA 1
ATOM 1009 C C . ASP A 1 128 ? 15.873 -9.178 -2.300 1.00 92.69 128 ASP A C 1
ATOM 1011 O O . ASP A 1 128 ? 16.102 -9.772 -3.360 1.00 92.69 128 ASP A O 1
ATOM 1015 N N . ARG A 1 129 ? 14.934 -8.227 -2.213 1.00 93.00 129 ARG A N 1
ATOM 1016 C CA . ARG A 1 129 ? 14.161 -7.689 -3.341 1.00 93.00 129 ARG A CA 1
ATOM 1017 C C . ARG A 1 129 ? 14.538 -6.249 -3.707 1.00 93.00 129 ARG A C 1
ATOM 1019 O O . ARG A 1 129 ? 13.768 -5.592 -4.402 1.00 93.00 129 ARG A O 1
ATOM 1026 N N . ARG A 1 130 ? 15.704 -5.749 -3.279 1.00 91.25 130 ARG A N 1
ATOM 1027 C CA . ARG A 1 130 ? 16.215 -4.448 -3.737 1.00 91.25 130 ARG A CA 1
ATOM 1028 C C . ARG A 1 130 ? 16.278 -4.430 -5.262 1.00 91.25 130 ARG A C 1
ATOM 1030 O O . ARG A 1 130 ? 16.725 -5.405 -5.869 1.00 91.25 130 ARG A O 1
ATOM 1037 N N . ASN A 1 131 ? 15.800 -3.343 -5.864 1.00 91.88 131 ASN A N 1
ATOM 1038 C CA . ASN A 1 131 ? 15.741 -3.147 -7.318 1.00 91.88 131 ASN A CA 1
ATOM 1039 C C . ASN A 1 131 ? 14.945 -4.243 -8.056 1.00 91.88 131 ASN A C 1
ATOM 1041 O O . ASN A 1 131 ? 15.148 -4.491 -9.242 1.00 91.88 131 ASN A O 1
ATOM 1045 N N . ARG A 1 132 ? 14.035 -4.931 -7.357 1.00 93.31 132 ARG A N 1
ATOM 1046 C CA . ARG A 1 132 ? 13.175 -5.978 -7.916 1.00 93.31 132 ARG A CA 1
ATOM 1047 C C . ARG A 1 132 ? 11.737 -5.758 -7.485 1.00 93.31 132 ARG A C 1
ATOM 1049 O O . ARG A 1 132 ? 11.470 -5.292 -6.381 1.00 93.31 132 ARG A O 1
ATOM 1056 N N . TRP A 1 133 ? 10.803 -6.151 -8.341 1.00 95.81 133 TRP A N 1
ATOM 1057 C CA . TRP A 1 133 ? 9.381 -6.054 -8.038 1.00 95.81 133 TRP A CA 1
ATOM 1058 C C . TRP A 1 133 ? 8.995 -6.922 -6.830 1.00 95.81 133 TRP A C 1
ATOM 1060 O O . TRP A 1 133 ? 9.390 -8.087 -6.762 1.00 95.81 133 TRP A O 1
ATOM 1070 N N . ASN A 1 134 ? 8.183 -6.399 -5.905 1.00 96.19 134 ASN A N 1
ATOM 1071 C CA . ASN A 1 134 ? 7.668 -7.160 -4.762 1.00 96.19 134 ASN A CA 1
ATOM 1072 C C . ASN A 1 134 ? 6.338 -7.855 -5.071 1.00 96.19 134 ASN A C 1
ATOM 1074 O O . ASN A 1 134 ? 5.311 -7.578 -4.457 1.00 96.19 134 ASN A O 1
ATOM 1078 N N . GLY A 1 135 ? 6.365 -8.786 -6.022 1.00 94.81 135 GLY A N 1
ATOM 1079 C CA . GLY A 1 135 ? 5.188 -9.567 -6.393 1.00 94.81 135 GLY A CA 1
ATOM 1080 C C . GLY A 1 135 ? 4.793 -10.582 -5.316 1.00 94.81 135 GLY A C 1
ATOM 1081 O O . GLY A 1 135 ? 5.649 -11.180 -4.647 1.00 94.81 135 GLY A O 1
ATOM 1082 N N . LEU A 1 136 ? 3.491 -10.851 -5.199 1.00 93.94 136 LEU A N 1
ATOM 1083 C CA . LEU A 1 136 ? 2.941 -11.838 -4.258 1.00 93.94 136 LEU A CA 1
ATOM 1084 C C . LEU A 1 136 ? 3.606 -13.222 -4.412 1.00 93.94 136 LEU A C 1
ATOM 1086 O O . LEU A 1 136 ? 3.911 -13.903 -3.437 1.00 93.94 136 LEU A O 1
ATOM 1090 N N . PHE A 1 137 ? 3.918 -13.614 -5.652 1.00 92.25 137 PHE A N 1
ATOM 1091 C CA . PHE A 1 137 ? 4.463 -14.935 -5.992 1.00 92.25 137 PHE A CA 1
ATOM 1092 C C . PHE A 1 137 ? 5.952 -14.934 -6.371 1.00 92.25 137 PHE A C 1
ATOM 1094 O O . PHE A 1 137 ? 6.423 -15.876 -7.024 1.00 92.25 137 PHE A O 1
ATOM 1101 N N . GLY A 1 138 ? 6.695 -13.882 -6.018 1.00 93.69 138 GLY A N 1
ATOM 1102 C CA . GLY A 1 138 ? 8.132 -13.788 -6.284 1.00 93.69 138 GLY A CA 1
ATOM 1103 C C . GLY A 1 138 ? 8.617 -12.374 -6.582 1.00 93.69 138 GLY A C 1
ATOM 1104 O O . GLY A 1 138 ? 7.842 -11.429 -6.632 1.00 93.69 138 GLY A O 1
ATOM 1105 N N . ALA A 1 139 ? 9.924 -12.246 -6.808 1.00 94.69 139 ALA A N 1
ATOM 1106 C CA . ALA A 1 139 ? 10.581 -10.969 -7.087 1.00 94.69 139 ALA A CA 1
ATOM 1107 C C . ALA A 1 139 ? 10.426 -10.502 -8.558 1.00 94.69 139 ALA A C 1
ATOM 1109 O O . ALA A 1 139 ? 11.389 -10.035 -9.165 1.00 94.69 139 ALA A O 1
ATOM 1110 N N . TYR A 1 140 ? 9.267 -10.757 -9.173 1.00 93.62 140 TYR A N 1
ATOM 1111 C CA . TYR A 1 140 ? 8.957 -10.453 -10.575 1.00 93.62 140 TYR A CA 1
ATOM 1112 C C . TYR A 1 140 ? 7.441 -10.492 -10.823 1.00 93.62 140 TYR A C 1
ATOM 1114 O O . TYR A 1 140 ? 6.740 -11.228 -10.119 1.00 93.62 140 TYR A O 1
ATOM 1122 N N . PRO A 1 141 ? 6.925 -9.724 -11.801 1.00 93.69 141 PRO A N 1
ATOM 1123 C CA . PRO A 1 141 ? 5.499 -9.715 -12.113 1.00 93.69 141 PRO A CA 1
ATOM 1124 C C . PRO A 1 141 ? 5.051 -11.019 -12.792 1.00 93.69 141 PRO A C 1
ATOM 1126 O O . PRO A 1 141 ? 5.768 -11.605 -13.606 1.00 93.69 141 PRO A O 1
ATOM 1129 N N . ARG A 1 142 ? 3.854 -11.485 -12.434 1.00 92.31 142 ARG A N 1
ATOM 1130 C CA . ARG A 1 142 ? 3.119 -12.604 -13.052 1.00 92.31 142 ARG A CA 1
ATOM 1131 C C . ARG A 1 142 ? 2.027 -12.117 -13.994 1.00 92.31 142 ARG A C 1
ATOM 1133 O O . ARG A 1 142 ? 1.725 -12.795 -14.976 1.00 92.31 142 ARG A O 1
ATOM 1140 N N . ALA A 1 143 ? 1.394 -11.012 -13.628 1.00 92.06 143 ALA A N 1
ATOM 1141 C CA . ALA A 1 143 ? 0.448 -10.291 -14.460 1.00 92.06 143 ALA A CA 1
ATOM 1142 C C . ALA A 1 143 ? 1.170 -9.359 -15.436 1.00 92.06 143 ALA A C 1
ATOM 1144 O O . ALA A 1 143 ? 2.336 -9.017 -15.236 1.00 92.06 143 ALA A O 1
ATOM 1145 N N . ASP A 1 144 ? 0.459 -8.937 -16.483 1.00 91.31 144 ASP A N 1
ATOM 1146 C CA . ASP A 1 144 ? 0.979 -7.955 -17.441 1.00 91.31 144 ASP A CA 1
ATOM 1147 C C . ASP A 1 144 ? 1.233 -6.606 -16.754 1.00 91.31 144 ASP A C 1
ATOM 1149 O O . ASP A 1 144 ? 2.142 -5.863 -17.123 1.00 91.31 144 ASP A O 1
ATOM 1153 N N . GLN A 1 145 ? 0.469 -6.310 -15.701 1.00 92.94 145 GLN A N 1
ATOM 1154 C CA . GLN A 1 145 ? 0.755 -5.221 -14.780 1.00 92.94 145 GLN A CA 1
ATOM 1155 C C . GLN A 1 145 ? 0.248 -5.565 -13.380 1.00 92.94 145 GLN A C 1
ATOM 1157 O O . GLN A 1 145 ? -0.847 -6.107 -13.217 1.00 92.94 145 GLN A O 1
ATOM 1162 N N . GLU A 1 146 ? 1.043 -5.212 -12.375 1.00 95.81 146 GLU A N 1
ATOM 1163 C CA . GLU A 1 146 ? 0.696 -5.370 -10.967 1.00 95.81 146 GLU A CA 1
ATOM 1164 C C . GLU A 1 146 ? 0.835 -4.045 -10.221 1.00 95.81 146 GLU A C 1
ATOM 1166 O O . GLU A 1 146 ? 1.655 -3.193 -10.584 1.00 95.81 146 GLU A O 1
ATOM 1171 N N . SER A 1 147 ? 0.053 -3.903 -9.157 1.00 95.75 147 SER A N 1
ATOM 1172 C CA . SER A 1 147 ? 0.234 -2.901 -8.116 1.00 95.75 147 SER A CA 1
ATOM 1173 C C . SER A 1 147 ? 0.374 -3.581 -6.757 1.00 95.75 147 SER A C 1
ATOM 1175 O O . SER A 1 147 ? -0.216 -4.637 -6.521 1.00 95.75 147 SER A O 1
ATOM 1177 N N . TYR A 1 148 ? 1.163 -2.983 -5.866 1.00 96.75 148 TYR A N 1
ATOM 1178 C CA . TYR A 1 148 ? 1.282 -3.425 -4.480 1.00 96.75 148 TYR A CA 1
ATOM 1179 C C . TYR A 1 148 ? 1.380 -2.224 -3.551 1.00 96.75 148 TYR A C 1
ATOM 1181 O O . TYR A 1 148 ? 2.160 -1.300 -3.783 1.00 96.75 148 TYR A O 1
ATOM 1189 N N . TYR A 1 149 ? 0.584 -2.244 -2.493 1.00 95.56 149 TYR A N 1
ATOM 1190 C CA . TYR A 1 149 ? 0.667 -1.286 -1.405 1.00 95.56 149 TYR A CA 1
ATOM 1191 C C . TYR A 1 149 ? 0.069 -1.888 -0.137 1.00 95.56 149 TYR A C 1
ATOM 1193 O O . TYR A 1 149 ? -0.666 -2.875 -0.176 1.00 95.56 149 TYR A O 1
ATOM 1201 N N . VAL A 1 150 ? 0.379 -1.261 0.993 1.00 96.56 150 VAL A N 1
ATOM 1202 C CA . VAL A 1 150 ? -0.201 -1.604 2.289 1.00 96.56 150 VAL A CA 1
ATOM 1203 C C . VAL A 1 150 ? -0.912 -0.379 2.835 1.00 96.56 150 VAL A C 1
ATOM 1205 O O . VAL A 1 150 ? -0.446 0.748 2.652 1.00 96.56 150 VAL A O 1
ATOM 1208 N N . MET A 1 151 ? -2.042 -0.597 3.493 1.00 96.00 151 MET A N 1
ATOM 1209 C CA . MET A 1 151 ? -2.820 0.445 4.156 1.00 96.00 151 MET A CA 1
ATOM 1210 C C . MET A 1 151 ? -3.223 0.012 5.566 1.00 96.00 151 MET A C 1
ATOM 1212 O O . MET A 1 151 ? -3.308 -1.181 5.846 1.00 96.00 151 MET A O 1
ATOM 1216 N N . ASP A 1 152 ? -3.454 0.974 6.452 1.00 96.62 152 ASP A N 1
ATOM 1217 C CA . ASP A 1 152 ? -3.998 0.752 7.794 1.00 96.62 152 ASP A CA 1
ATOM 1218 C C . ASP A 1 152 ? -5.087 1.781 8.124 1.00 96.62 152 ASP A C 1
ATOM 1220 O O . ASP A 1 152 ? -5.290 2.741 7.384 1.00 96.62 152 ASP A O 1
ATOM 1224 N N . ASP A 1 153 ? -5.840 1.566 9.201 1.00 96.56 153 ASP A N 1
ATOM 1225 C CA . ASP A 1 153 ? -6.930 2.457 9.630 1.00 96.56 153 ASP A CA 1
ATOM 1226 C C . ASP A 1 153 ? -6.540 3.355 10.813 1.00 96.56 153 ASP A C 1
ATOM 1228 O O . ASP A 1 153 ? -7.388 3.858 11.554 1.00 96.56 153 ASP A O 1
ATOM 1232 N N . ARG A 1 154 ? -5.234 3.585 10.994 1.00 95.88 154 ARG A N 1
ATOM 1233 C CA . ARG A 1 154 ? -4.667 4.205 12.202 1.00 95.88 154 ARG A CA 1
ATOM 1234 C C . ARG A 1 154 ? -5.153 5.624 12.480 1.00 95.88 154 ARG A C 1
ATOM 1236 O O . ARG A 1 154 ? -5.008 6.084 13.610 1.00 95.88 154 ARG A O 1
ATOM 1243 N N . SER A 1 155 ? -5.647 6.331 11.469 1.00 95.56 155 SER A N 1
ATOM 1244 C CA . SER A 1 155 ? -6.153 7.696 11.602 1.00 95.56 155 SER A CA 1
ATOM 1245 C C . SER A 1 155 ? -7.644 7.745 11.915 1.00 95.56 155 SER A C 1
ATOM 1247 O O . SER A 1 155 ? -8.154 8.820 12.193 1.00 95.56 155 SER A O 1
ATOM 1249 N N . ASN A 1 156 ? -8.359 6.616 11.887 1.00 95.56 156 ASN A N 1
ATOM 1250 C CA . ASN A 1 156 ? -9.792 6.600 12.144 1.00 95.56 156 ASN A CA 1
ATOM 1251 C C . ASN A 1 156 ? -10.088 6.774 13.645 1.00 95.56 156 ASN A C 1
ATOM 1253 O O . ASN A 1 156 ? -10.226 5.808 14.395 1.00 95.56 156 ASN A O 1
ATOM 1257 N N . ASP A 1 157 ? -10.145 8.027 14.094 1.00 95.38 157 ASP A N 1
ATOM 1258 C CA . ASP A 1 157 ? -10.448 8.406 15.474 1.00 95.38 157 ASP A CA 1
ATOM 1259 C C . ASP A 1 157 ? -11.913 8.809 15.708 1.00 95.38 157 ASP A C 1
ATOM 1261 O O . ASP A 1 157 ? -12.241 9.322 16.778 1.00 95.38 157 ASP A O 1
ATOM 1265 N N . GLU A 1 158 ? -12.799 8.486 14.755 1.00 94.00 158 GLU A N 1
ATOM 1266 C CA . GLU A 1 158 ? -14.248 8.718 14.831 1.00 94.00 158 GLU A CA 1
ATOM 1267 C C . GLU A 1 158 ? -14.880 8.041 16.059 1.00 94.00 158 GLU A C 1
ATOM 1269 O O . GLU A 1 158 ? -15.791 8.574 16.700 1.00 94.00 158 GLU A O 1
ATOM 1274 N N . PHE A 1 159 ? -14.367 6.862 16.417 1.00 93.62 159 PHE A N 1
ATOM 1275 C CA . PHE A 1 159 ? -14.898 6.034 17.491 1.00 93.62 159 PHE A CA 1
ATOM 1276 C C . PHE A 1 159 ? -14.073 6.178 18.780 1.00 93.62 159 PHE A C 1
ATOM 1278 O O . PHE A 1 159 ? -12.836 6.228 18.738 1.00 93.62 159 PHE A O 1
ATOM 1285 N N . PRO A 1 160 ? -14.714 6.146 19.966 1.00 92.44 160 PRO A N 1
ATOM 1286 C CA . PRO A 1 160 ? -14.029 6.180 21.259 1.00 92.44 160 PRO A CA 1
ATOM 1287 C C . PRO A 1 160 ? -13.400 4.816 21.620 1.00 92.44 160 PRO A C 1
ATOM 1289 O O . PRO A 1 160 ? -13.519 4.347 22.748 1.00 92.44 160 PRO A O 1
ATOM 1292 N N . TYR A 1 161 ? -12.741 4.164 20.659 1.00 94.25 161 TYR A N 1
ATOM 1293 C CA . TYR A 1 161 ? -12.107 2.853 20.795 1.00 94.25 161 TYR A CA 1
ATOM 1294 C C . TYR A 1 161 ? -10.585 2.969 20.665 1.00 94.25 161 TYR A C 1
ATOM 1296 O O . TYR A 1 161 ? -10.097 3.704 19.813 1.00 94.25 161 TYR A O 1
ATOM 1304 N N . TYR A 1 162 ? -9.832 2.285 21.528 1.00 95.19 162 TYR A N 1
ATOM 1305 C CA . TYR A 1 162 ? -8.366 2.278 21.538 1.00 95.19 162 TYR A CA 1
ATOM 1306 C C . TYR A 1 162 ? -7.888 0.842 21.284 1.00 95.19 162 TYR A C 1
ATOM 1308 O O . TYR A 1 162 ? -7.893 0.043 22.221 1.00 95.19 162 TYR A O 1
ATOM 1316 N N . PRO A 1 163 ? -7.487 0.484 20.049 1.00 95.31 163 PRO A N 1
ATOM 1317 C CA . PRO A 1 163 ? -7.150 -0.905 19.729 1.00 95.31 163 PRO A CA 1
ATOM 1318 C C . PRO A 1 163 ? -5.880 -1.405 20.433 1.00 95.31 163 PRO A C 1
ATOM 1320 O O . PRO A 1 163 ? -5.720 -2.602 20.640 1.00 95.31 163 PRO A O 1
ATOM 1323 N N . PHE A 1 164 ? -4.965 -0.516 20.832 1.00 95.56 164 PHE A N 1
ATOM 1324 C CA . PHE A 1 164 ? -3.687 -0.897 21.438 1.00 95.56 164 PHE A CA 1
ATOM 1325 C C . PHE A 1 164 ? -3.685 -0.642 22.957 1.00 95.56 164 PHE A C 1
ATOM 1327 O O . PHE A 1 164 ? -3.726 0.515 23.378 1.00 95.56 164 PHE A O 1
ATOM 1334 N N . PRO A 1 165 ? -3.579 -1.686 23.804 1.00 92.00 165 PRO A N 1
ATOM 1335 C CA . PRO A 1 165 ? -3.537 -1.538 25.254 1.00 92.00 165 PRO A CA 1
ATOM 1336 C C . PRO A 1 165 ? -2.433 -0.585 25.723 1.00 92.00 165 PRO A C 1
ATOM 1338 O O . PRO A 1 165 ? -1.266 -0.731 25.362 1.00 92.00 165 PRO A O 1
ATOM 1341 N N . GLY A 1 166 ? -2.804 0.371 26.575 1.00 90.62 166 GLY A N 1
ATOM 1342 C CA . GLY A 1 166 ? -1.890 1.372 27.131 1.00 90.62 166 GLY A CA 1
ATOM 1343 C C . GLY A 1 166 ? -1.656 2.594 26.239 1.00 90.62 166 GLY A C 1
ATOM 1344 O O . GLY A 1 166 ? -1.114 3.582 26.731 1.00 90.62 166 GLY A O 1
ATOM 1345 N N . ASP A 1 167 ? -2.094 2.569 24.979 1.00 93.75 167 ASP A N 1
ATOM 1346 C CA . ASP A 1 167 ? -2.214 3.780 24.175 1.00 93.75 167 ASP A CA 1
ATOM 1347 C C . ASP A 1 167 ? -3.531 4.480 24.528 1.00 93.75 167 ASP A C 1
ATOM 1349 O O . ASP A 1 167 ? -4.605 3.894 24.429 1.00 93.75 167 ASP A O 1
ATOM 1353 N N . THR A 1 168 ? -3.441 5.727 24.984 1.00 91.62 168 THR A N 1
ATOM 1354 C CA . THR A 1 168 ? -4.596 6.563 25.348 1.00 91.62 168 THR A CA 1
ATOM 1355 C C . THR A 1 168 ? -4.541 7.938 24.679 1.00 91.62 168 THR A C 1
ATOM 1357 O O . THR A 1 168 ? -5.275 8.846 25.072 1.00 91.62 168 THR A O 1
ATOM 1360 N N . LEU A 1 169 ? -3.631 8.136 23.721 1.00 95.06 169 LEU A N 1
ATOM 1361 C CA . LEU A 1 169 ? -3.395 9.429 23.078 1.00 95.06 169 LEU A CA 1
ATOM 1362 C C . LEU A 1 169 ? -4.346 9.647 21.888 1.00 95.06 169 LEU A C 1
ATOM 1364 O O . LEU A 1 169 ? -5.004 8.721 21.419 1.00 95.06 169 LEU A O 1
ATOM 1368 N N . SER A 1 170 ? -4.445 10.880 21.387 1.00 93.25 170 SER A N 1
ATOM 1369 C CA . SER A 1 170 ? -5.128 11.127 20.108 1.00 93.25 170 SER A CA 1
ATOM 1370 C C . SER A 1 170 ? -4.250 10.730 18.916 1.00 93.25 170 SER A C 1
ATOM 1372 O O . SER A 1 170 ? -3.025 10.623 19.047 1.00 93.25 170 SER A O 1
ATOM 1374 N N . TYR A 1 171 ? -4.851 10.571 17.730 1.00 94.81 171 TYR A N 1
ATOM 1375 C CA . TYR A 1 171 ? -4.097 10.326 16.493 1.00 94.81 171 TYR A CA 1
ATOM 1376 C C . TYR A 1 171 ? -3.014 11.395 16.261 1.00 94.81 171 TYR A C 1
ATOM 1378 O O . TYR A 1 171 ? -1.850 11.075 16.031 1.00 94.81 171 TYR A O 1
ATOM 1386 N N . LEU A 1 172 ? -3.358 12.677 16.439 1.0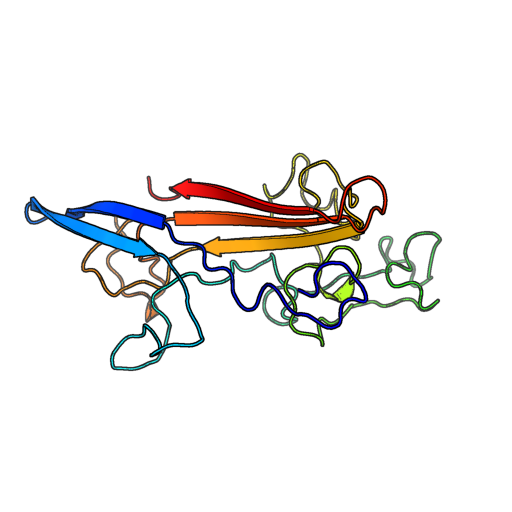0 95.00 172 LEU A N 1
ATOM 1387 C CA . LEU A 1 172 ? -2.427 13.804 16.269 1.00 95.00 172 LEU A CA 1
ATOM 1388 C C . LEU A 1 172 ? -1.265 13.814 17.277 1.00 95.00 172 LEU A C 1
ATOM 1390 O O . LEU A 1 172 ? -0.279 14.521 17.079 1.00 95.00 172 LEU A O 1
ATOM 1394 N N . GLN A 1 173 ? -1.378 13.054 18.366 1.00 95.25 173 GLN A N 1
ATOM 1395 C CA . GLN A 1 173 ? -0.319 12.857 19.357 1.00 95.25 173 GLN A CA 1
ATOM 1396 C C . GLN A 1 173 ? 0.506 11.584 19.099 1.00 95.25 173 GLN A C 1
ATOM 1398 O O . GLN A 1 173 ? 1.376 11.255 19.904 1.00 95.25 173 GLN A O 1
ATOM 1403 N N . GLY A 1 174 ? 0.258 10.889 17.984 1.00 91.94 174 GLY A N 1
ATOM 1404 C CA . GLY A 1 174 ? 0.979 9.689 17.563 1.00 91.94 174 GLY A CA 1
ATOM 1405 C C . GLY A 1 174 ? 0.299 8.366 17.923 1.00 91.94 174 GLY A C 1
ATOM 1406 O O . GLY A 1 174 ? 0.925 7.320 17.759 1.00 91.94 174 GLY A O 1
ATOM 1407 N N . SER A 1 175 ? -0.947 8.386 18.412 1.00 94.56 175 SER A N 1
ATOM 1408 C CA . SER A 1 175 ? -1.720 7.156 18.638 1.00 94.56 175 SER A CA 1
ATOM 1409 C C . SER A 1 175 ? -2.118 6.491 17.322 1.00 94.56 175 SER A C 1
ATOM 1411 O O . SER A 1 175 ? -2.290 7.156 16.298 1.00 94.56 175 SER A O 1
ATOM 1413 N N . ARG A 1 176 ? -2.326 5.173 17.368 1.00 95.38 176 ARG A N 1
ATOM 1414 C CA . ARG A 1 176 ? -2.983 4.422 16.293 1.00 95.38 176 ARG A CA 1
ATOM 1415 C C . ARG A 1 176 ? -4.402 4.064 16.720 1.00 95.38 176 ARG A C 1
ATOM 1417 O O . ARG A 1 176 ? -4.613 3.447 17.763 1.00 95.38 176 ARG A O 1
ATOM 1424 N N . ARG A 1 177 ? -5.356 4.491 15.904 1.00 95.56 177 ARG A N 1
ATOM 1425 C CA . ARG A 1 177 ? -6.800 4.431 16.135 1.00 95.56 177 ARG A CA 1
ATOM 1426 C C . ARG A 1 177 ? -7.418 3.357 15.230 1.00 95.56 177 ARG A C 1
ATOM 1428 O O . ARG A 1 177 ? -6.756 2.357 14.956 1.00 95.56 177 ARG A O 1
ATOM 1435 N N . GLY A 1 178 ? -8.663 3.542 14.801 1.00 95.38 178 GLY A N 1
ATOM 1436 C CA . GLY A 1 178 ? -9.398 2.583 13.983 1.00 95.38 178 GLY A CA 1
ATOM 1437 C C . GLY A 1 178 ? -9.688 1.284 14.722 1.00 95.38 178 GLY A C 1
ATOM 1438 O O . GLY A 1 178 ? -9.697 1.236 15.953 1.00 95.38 178 GLY A O 1
ATOM 1439 N N . ALA A 1 179 ? -9.918 0.217 13.964 1.00 95.81 179 ALA A N 1
ATOM 1440 C CA . ALA A 1 179 ? -10.049 -1.131 14.500 1.00 95.81 179 ALA A CA 1
ATOM 1441 C C . ALA A 1 179 ? -8.686 -1.825 14.701 1.00 95.81 179 ALA A C 1
ATOM 1443 O O . ALA A 1 179 ? -8.654 -2.943 15.209 1.00 95.81 179 ALA A O 1
ATOM 1444 N N . GLY A 1 180 ? -7.568 -1.179 14.340 1.00 96.38 180 GLY A N 1
ATOM 1445 C CA . GLY A 1 180 ? -6.231 -1.764 14.446 1.00 96.38 180 GLY A CA 1
ATOM 1446 C C . GLY A 1 180 ? -5.931 -2.720 13.294 1.00 96.38 180 GLY A C 1
ATOM 1447 O O . GLY A 1 180 ? -5.292 -3.755 13.490 1.00 96.38 180 GLY A O 1
ATOM 1448 N N . LEU A 1 181 ? -6.416 -2.390 12.098 1.00 97.19 181 LEU A N 1
ATOM 1449 C CA . LEU A 1 181 ? -6.321 -3.235 10.916 1.00 97.19 181 LEU A CA 1
ATOM 1450 C C . LEU A 1 181 ? -5.177 -2.797 10.006 1.00 97.19 181 LEU A C 1
ATOM 1452 O O . LEU A 1 181 ? -4.909 -1.613 9.827 1.00 97.19 181 LEU A O 1
ATOM 1456 N N . GLU A 1 182 ? -4.555 -3.780 9.370 1.00 97.12 182 GLU A N 1
ATOM 1457 C CA . GLU A 1 182 ? -3.599 -3.599 8.285 1.00 97.12 182 GLU A CA 1
ATOM 1458 C C . GLU A 1 182 ? -4.012 -4.474 7.105 1.00 97.12 182 GLU A C 1
ATOM 1460 O O . GLU A 1 182 ? -4.430 -5.619 7.295 1.00 97.12 182 GLU A O 1
ATOM 1465 N N . VAL A 1 183 ? -3.909 -3.937 5.893 1.00 97.38 183 VAL A N 1
ATOM 1466 C CA . VAL A 1 183 ? -4.318 -4.626 4.670 1.00 97.38 183 VAL A CA 1
ATOM 1467 C C . VAL A 1 183 ? -3.212 -4.530 3.634 1.00 97.38 183 VAL A C 1
ATOM 1469 O O . VAL A 1 183 ? -2.875 -3.435 3.179 1.00 97.38 183 VAL A O 1
ATOM 1472 N N . ASP A 1 184 ? -2.681 -5.678 3.233 1.00 96.88 184 ASP A N 1
ATOM 1473 C CA . ASP A 1 184 ? -1.873 -5.787 2.025 1.00 96.88 184 ASP A CA 1
ATOM 1474 C C . ASP A 1 184 ? -2.795 -5.888 0.810 1.00 96.88 184 ASP A C 1
ATOM 1476 O O . ASP A 1 184 ? -3.753 -6.670 0.807 1.00 96.88 184 ASP A O 1
ATOM 1480 N N . VAL A 1 185 ? -2.508 -5.097 -0.224 1.00 96.44 185 VAL A N 1
ATOM 1481 C CA . VAL A 1 185 ? -3.320 -5.037 -1.439 1.00 96.44 185 VAL A CA 1
ATOM 1482 C C . VAL A 1 185 ? -2.461 -5.302 -2.661 1.00 96.44 185 VAL A C 1
ATOM 1484 O O . VAL A 1 185 ? -1.544 -4.536 -2.961 1.00 96.44 185 VAL A O 1
ATOM 1487 N N . TRP A 1 186 ? -2.811 -6.348 -3.406 1.00 96.44 186 TRP A N 1
ATOM 1488 C CA . TRP A 1 186 ? -2.245 -6.625 -4.724 1.00 96.44 186 TRP A CA 1
ATOM 1489 C C . TRP A 1 186 ? -3.317 -6.482 -5.797 1.00 96.44 186 TRP A C 1
ATOM 1491 O O . TRP A 1 186 ? -4.314 -7.205 -5.772 1.00 96.44 186 TRP A O 1
ATOM 1501 N N . GLY A 1 187 ? -3.096 -5.581 -6.752 1.00 94.19 187 GLY A N 1
ATOM 1502 C CA . GLY A 1 187 ? -3.875 -5.497 -7.985 1.00 94.19 187 GLY A CA 1
ATOM 1503 C C . GLY A 1 187 ? -3.119 -6.181 -9.117 1.00 94.19 187 GLY A C 1
ATOM 1504 O O . GLY A 1 187 ? -1.922 -5.963 -9.274 1.00 94.19 187 GLY A O 1
ATOM 1505 N N . MET A 1 188 ? -3.790 -7.020 -9.900 1.00 92.94 188 MET A N 1
ATOM 1506 C CA . MET A 1 188 ? -3.178 -7.784 -10.987 1.00 92.94 188 MET A CA 1
ATOM 1507 C C . MET A 1 188 ? -4.080 -7.745 -12.219 1.00 92.94 188 MET A C 1
ATOM 1509 O O . MET A 1 188 ? -5.264 -8.075 -12.117 1.00 92.94 188 MET A O 1
ATOM 1513 N N . GLN A 1 189 ? -3.521 -7.391 -13.379 1.00 88.69 189 GLN A N 1
ATOM 1514 C CA . GLN A 1 189 ? -4.244 -7.433 -14.651 1.00 88.69 189 GLN A CA 1
ATOM 1515 C C . GLN A 1 189 ? -3.534 -8.242 -15.732 1.00 88.69 189 GLN A C 1
ATOM 1517 O O . GLN A 1 189 ? -2.317 -8.156 -15.899 1.00 88.69 189 GLN A O 1
ATOM 1522 N N . TRP A 1 190 ? -4.323 -8.983 -16.506 1.00 87.69 190 TRP A N 1
ATOM 1523 C CA . TRP A 1 190 ? -3.874 -9.697 -17.696 1.00 87.69 190 TRP A CA 1
ATOM 1524 C C . TRP A 1 190 ? -4.638 -9.199 -18.914 1.00 87.69 190 TRP A C 1
ATOM 1526 O O . TRP A 1 190 ? -5.864 -9.151 -18.898 1.00 87.69 190 TRP A O 1
ATOM 1536 N N . SER A 1 191 ? -3.904 -8.907 -19.978 1.00 80.81 191 SER A N 1
ATOM 1537 C CA . SER A 1 191 ? -4.384 -8.522 -21.300 1.00 80.81 191 SER A CA 1
ATOM 1538 C C . SER A 1 191 ? -4.121 -9.671 -22.280 1.00 80.81 191 SER A C 1
ATOM 1540 O O . SER A 1 191 ? -3.333 -9.551 -23.223 1.00 80.81 191 SER A O 1
ATOM 1542 N N . SER A 1 192 ? -4.749 -10.827 -22.039 1.00 75.81 192 SER A N 1
ATOM 1543 C CA . SER A 1 192 ? -4.615 -12.012 -22.894 1.00 75.81 192 SER A CA 1
ATOM 1544 C C . SER A 1 192 ? -5.869 -12.205 -23.750 1.00 75.81 192 SER A C 1
ATOM 1546 O O . SER A 1 192 ? -6.939 -12.471 -23.198 1.00 75.81 192 SER A O 1
ATOM 1548 N N . PRO A 1 193 ? -5.752 -12.210 -25.095 1.00 72.00 193 PRO A N 1
ATOM 1549 C CA . PRO A 1 193 ? -6.893 -12.434 -25.986 1.00 72.00 193 PRO A CA 1
ATOM 1550 C C . PRO A 1 193 ? -7.626 -13.764 -25.762 1.00 72.00 193 PRO A C 1
ATOM 1552 O O . PRO A 1 193 ? -8.786 -13.893 -26.135 1.00 72.00 193 PRO A O 1
ATOM 1555 N N . LEU A 1 194 ? -6.951 -14.768 -25.187 1.00 72.19 194 LEU A N 1
ATOM 1556 C CA . LEU A 1 194 ? -7.533 -16.084 -24.896 1.00 72.19 194 LEU A CA 1
ATOM 1557 C C . LEU A 1 194 ? -8.198 -16.163 -23.515 1.00 72.19 194 LEU A C 1
ATOM 1559 O O . LEU A 1 194 ? -8.934 -17.114 -23.269 1.00 72.19 194 LEU A O 1
ATOM 1563 N N . ALA A 1 195 ? -7.902 -15.220 -22.617 1.00 63.25 195 ALA A N 1
ATOM 1564 C CA . ALA A 1 195 ? -8.410 -15.210 -21.246 1.00 63.25 195 ALA A CA 1
ATOM 1565 C C . ALA A 1 195 ? -9.479 -14.134 -21.004 1.00 63.25 195 ALA A C 1
ATOM 1567 O O . ALA A 1 195 ? -9.934 -14.033 -19.872 1.00 63.25 195 ALA A O 1
ATOM 1568 N N . GLU A 1 196 ? -9.871 -13.377 -22.041 1.00 66.50 196 GLU A N 1
ATOM 1569 C CA . GLU A 1 196 ? -10.902 -12.332 -21.963 1.00 66.50 196 GLU A CA 1
ATOM 1570 C C . GLU A 1 196 ? -10.624 -11.351 -20.800 1.00 66.50 196 GLU A C 1
ATOM 1572 O O . GLU A 1 196 ? -11.377 -11.355 -19.837 1.00 66.50 196 GLU A O 1
ATOM 1577 N N . ASP A 1 197 ? -9.542 -10.555 -20.904 1.00 74.69 197 ASP A N 1
ATOM 1578 C CA . ASP A 1 197 ? -8.930 -9.653 -19.896 1.00 74.69 197 ASP A CA 1
ATOM 1579 C C . ASP A 1 197 ? -9.440 -9.764 -18.447 1.00 74.69 197 ASP A C 1
ATOM 1581 O O . ASP A 1 197 ? -10.568 -9.418 -18.096 1.00 74.69 197 ASP A O 1
ATOM 1585 N N . ILE A 1 198 ? -8.544 -10.170 -17.550 1.00 83.38 198 ILE A N 1
ATOM 1586 C CA . ILE A 1 198 ? -8.882 -10.456 -16.155 1.00 83.38 198 ILE A CA 1
ATOM 1587 C C . ILE A 1 198 ? -8.230 -9.420 -15.248 1.00 83.38 198 I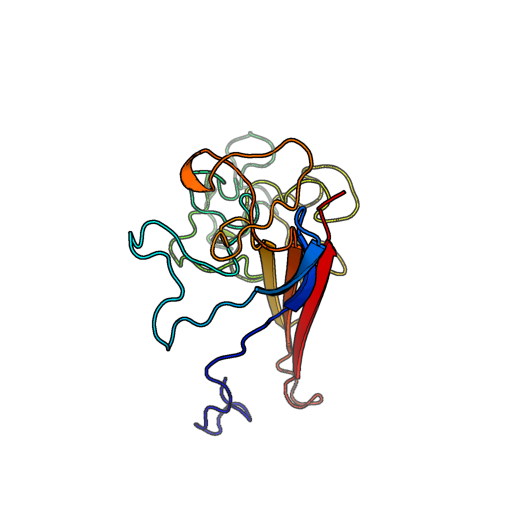LE A C 1
ATOM 1589 O O . ILE A 1 198 ? -7.036 -9.144 -15.367 1.00 83.38 198 ILE A O 1
ATOM 1593 N N . TRP A 1 199 ? -9.007 -8.920 -14.286 1.00 85.19 199 TRP A N 1
ATOM 1594 C CA . TRP A 1 199 ? -8.522 -8.135 -13.157 1.00 85.19 199 TRP A CA 1
ATOM 1595 C C . TRP A 1 199 ? -8.762 -8.889 -11.846 1.00 85.19 199 TRP A C 1
ATOM 1597 O O . TRP A 1 199 ? -9.886 -9.305 -11.559 1.00 85.19 199 TRP A O 1
ATOM 1607 N N . ILE A 1 200 ? -7.723 -9.034 -11.026 1.00 90.75 200 ILE A N 1
ATOM 1608 C CA . ILE A 1 200 ? -7.792 -9.642 -9.693 1.00 90.75 200 ILE A CA 1
ATOM 1609 C C . ILE A 1 200 ? -7.258 -8.634 -8.675 1.00 90.75 200 ILE A C 1
ATOM 1611 O O . ILE A 1 200 ? -6.148 -8.135 -8.826 1.00 90.75 200 ILE A O 1
ATOM 1615 N N . ASN A 1 201 ? -8.033 -8.373 -7.618 1.00 92.50 201 ASN A N 1
ATOM 1616 C CA . ASN A 1 201 ? -7.531 -7.729 -6.403 1.00 92.50 201 ASN A CA 1
ATOM 1617 C C . ASN A 1 201 ? -7.475 -8.763 -5.278 1.00 92.50 201 ASN A C 1
ATOM 1619 O O . ASN A 1 201 ? -8.462 -9.462 -5.038 1.00 92.50 201 ASN A O 1
ATOM 1623 N N . ILE A 1 202 ? -6.348 -8.834 -4.577 1.00 95.69 202 ILE A N 1
ATOM 1624 C CA . ILE A 1 202 ? -6.172 -9.649 -3.373 1.00 95.69 202 ILE A CA 1
ATOM 1625 C C . ILE A 1 202 ? -5.993 -8.699 -2.195 1.00 95.69 202 ILE A C 1
ATOM 1627 O O . ILE A 1 202 ? -5.147 -7.809 -2.247 1.00 95.69 202 ILE A O 1
ATOM 1631 N N . TYR A 1 203 ? -6.791 -8.914 -1.150 1.00 96.38 203 TYR A N 1
ATOM 1632 C CA . TYR A 1 203 ? -6.727 -8.181 0.109 1.00 96.38 203 TYR A CA 1
ATOM 1633 C C . TYR A 1 203 ? -6.380 -9.171 1.219 1.00 96.38 203 TYR A C 1
ATOM 1635 O O . TYR A 1 203 ? -7.189 -10.047 1.534 1.00 96.38 203 TYR A O 1
ATOM 1643 N N . GLU A 1 204 ? -5.195 -9.046 1.810 1.00 96.50 204 GLU A N 1
ATOM 1644 C CA . GLU A 1 204 ? -4.843 -9.792 3.020 1.00 96.50 204 GLU A CA 1
ATOM 1645 C C . GLU A 1 204 ? -5.040 -8.894 4.236 1.00 96.50 204 GLU A C 1
ATOM 1647 O O . GLU A 1 204 ? -4.272 -7.966 4.474 1.00 96.50 204 GLU A O 1
ATOM 1652 N N . VAL A 1 205 ? -6.098 -9.166 5.001 1.00 96.94 205 VAL A N 1
ATOM 1653 C CA . VAL A 1 205 ? -6.466 -8.379 6.182 1.00 96.94 205 VAL A CA 1
ATOM 1654 C C . VAL A 1 205 ? -5.854 -8.992 7.429 1.00 96.94 205 VAL A C 1
ATOM 1656 O O . VAL A 1 205 ? -6.025 -10.182 7.703 1.00 96.94 205 VAL A O 1
ATOM 1659 N N . ARG A 1 206 ? -5.192 -8.159 8.227 1.00 96.50 206 ARG A N 1
ATOM 1660 C CA . ARG A 1 206 ? -4.595 -8.533 9.505 1.00 96.50 206 ARG A CA 1
ATOM 1661 C C . ARG A 1 206 ? -5.112 -7.612 10.597 1.00 96.50 206 ARG A C 1
ATOM 1663 O O . ARG A 1 206 ? -5.055 -6.395 10.460 1.00 96.50 206 ARG A O 1
ATOM 1670 N N . ASN A 1 207 ? -5.558 -8.200 11.704 1.00 95.56 207 ASN A N 1
ATOM 1671 C CA . ASN A 1 207 ? -5.641 -7.453 12.949 1.00 95.56 207 ASN A CA 1
ATOM 1672 C C . ASN A 1 207 ? -4.229 -7.377 13.547 1.00 95.56 207 ASN A C 1
ATOM 1674 O O . ASN A 1 207 ? -3.621 -8.412 13.827 1.00 95.56 207 ASN A O 1
ATOM 1678 N N . ILE A 1 208 ? -3.698 -6.164 13.675 1.00 95.44 208 ILE A N 1
ATOM 1679 C CA . ILE A 1 208 ? -2.385 -5.901 14.273 1.00 95.44 208 ILE A CA 1
ATOM 1680 C C . ILE A 1 208 ? -2.497 -5.406 15.720 1.00 95.44 208 ILE A C 1
ATOM 1682 O O . ILE A 1 208 ? -1.468 -5.190 16.366 1.00 95.44 208 ILE A O 1
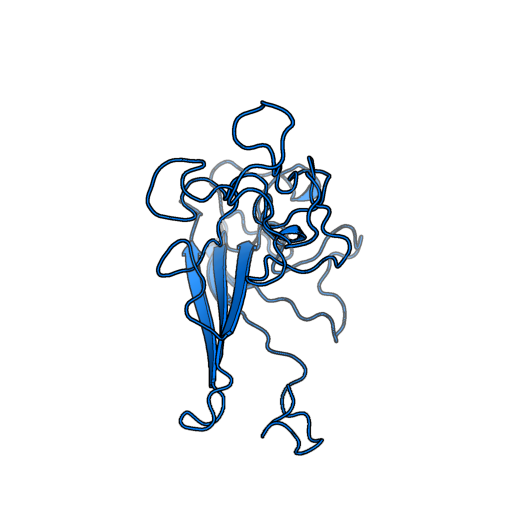ATOM 1686 N N . SER A 1 209 ? -3.720 -5.232 16.231 1.00 91.75 209 SER A N 1
ATOM 1687 C CA . SER A 1 209 ? -3.983 -5.083 17.657 1.00 91.75 209 SER A CA 1
ATOM 1688 C C . SER A 1 209 ? -3.729 -6.413 18.390 1.00 91.75 209 SER A C 1
ATOM 1690 O O . SER A 1 209 ? -3.929 -7.480 17.803 1.00 91.75 209 SER A O 1
ATOM 1692 N N . PRO A 1 210 ? -3.254 -6.379 19.648 1.00 82.75 210 PRO A N 1
ATOM 1693 C CA . PRO A 1 210 ? -3.032 -7.585 20.447 1.00 82.75 210 PRO 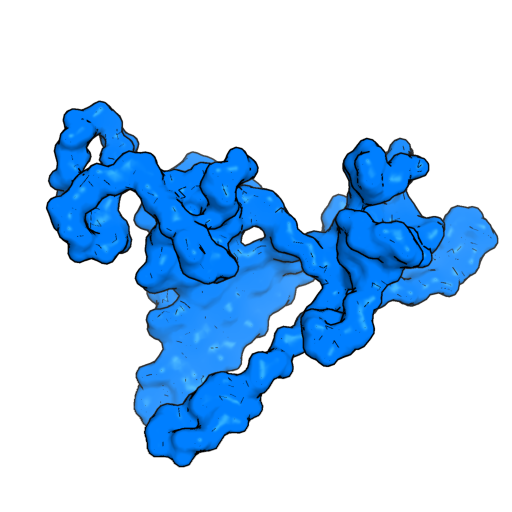A CA 1
ATOM 1694 C C . PRO A 1 210 ? -4.325 -8.239 20.952 1.00 82.75 210 PRO A C 1
ATOM 1696 O O . PRO A 1 210 ? -5.390 -7.580 20.919 1.00 82.75 210 PRO A O 1
#

Foldseek 3Di:
DDPPPPPPDDPDDDDKDKDWDWDADPVRDIDIFIAIDDDVDPFQAPPVRPDGQHKDFDPQQWCPVPRFFAAFLPPPPPLDRDVLSPLLVPRDGDGGQAPPVRDGDKQNRSSGGTQWHDPPLDPDDIPPLGSFPSDPVDRHDPAPMKGKTKIDRQQNPVDPDQLAPPDPDHVVVVGGDTVQKMWIWMWGWHPDPVVRIDIDIDIDIDRPRD

Radius of gyration: 19.92 Å; chains: 1; bounding box: 52×36×58 Å

pLDDT: mean 90.4, std 8.0, range [60.28, 97.38]

Secondary structure (DSSP, 8-state):
-BSSTTS--B--S-----EEEEEE-TTS-EEEEEE---SSSS----TT-SS-SS-EEPTTSS--SSSS-B--S-SSSSSS--TTT-SSSSSS--S----TT-PSEETTBGGGSBSSPPTTSSSSSTTTTTTS--BTTBSS-SSSEEEEEEEE-TT--SSS---STT--S-GGGT---TT-EEEEEEEEEE--TTTT-EEEEEEEEEE---

Sequence (210 aa):
MEWPIGSGVLYGFEYIYWVASEVVLDNGDTVHIISDRYSGGRADVPPSRDHNWGWEPKEGYFNDNSSTRGIDEDVNGNGILDDGEDVNGNGKLDRILYNVVNYPAMSHLPETWPYDWPIGSHPGQPGDRRNRWNGLFGAYPRADQESYYVMDDRSNDEFPYYPFPGDTLSYLQGSRRGAGLEVDVWGMQWSSPLAEDIWINIYEVRNISP